Protein AF-A0A1W1WLR1-F1 (afdb_monomer)

Solvent-accessible surface area (backbone atoms only — not comparable to full-atom values): 12427 Å² total; per-residue (Å²): 116,68,74,61,55,71,64,35,69,70,52,43,52,52,50,51,55,38,50,76,70,66,27,55,71,34,81,72,51,73,53,73,62,100,61,36,42,35,41,33,34,23,36,51,60,87,87,56,89,43,71,42,45,28,44,36,37,40,38,38,92,91,46,40,36,48,25,46,34,39,48,42,34,21,25,69,75,44,54,85,69,77,51,60,73,91,48,47,29,92,62,68,44,57,70,52,62,70,62,67,32,73,65,52,59,51,47,42,55,56,58,33,62,82,44,81,33,37,38,38,42,38,42,28,64,56,80,47,90,87,60,38,102,90,75,51,89,67,58,52,73,46,44,27,37,50,45,100,86,70,42,32,37,62,71,58,91,80,91,75,41,87,86,82,45,85,74,63,68,64,49,53,72,67,58,51,52,54,52,50,66,68,41,90,57,40,47,40,32,28,38,38,46,32,41,30,31,46,57,90,58,67,39,74,70,45,50,46,55,63,42,57,77,54,47,76,82,35,102

Sequence (219 aa):
MMALVEAHPTVLLVNNLLERNQVSPVFIESLSDAHSMQWMFAPQPVKKCWRCIKVDILEQADTRSVRIRLDKGLGRQARSYNVPHSFIMYDVWPYMRVTGDSARLKDITHAAQKVPLHLWLQVTNGVVPGFNPLSSPFHHQFHWILNEQGQLTLADPVFDVSEVGELKQVTLIDDLVTRLQSLREWPWYWVSLSWGIVQDNITESNVFALLEPVMDLWQ

Secondary structure (DSSP, 8-state):
-HHHHTT-HHHHHHHHHHHHTT--EEEEEEEE-SSEEEEEEEE--SSS--TTEEEEEEEETTEEEEEEEEE--B-GGGGGGT--GGGB--SS-HHHHHH--HHHHHHHHHHGGGS--EEEEEEEETTSTT--TTT-S-EEEEEEEE-TTS-EEESS--S--TTT----SEE-HHHHHHHHHTSTTTTTEEEEEEEEEEGGG--HHHHHHHHHHHHGGG-

Radius of gyration: 16.87 Å; Cα contacts (8 Å, |Δi|>4): 370; chains: 1; bounding box: 40×40×45 Å

Structure (mmCIF, N/CA/C/O backbone):
data_AF-A0A1W1WLR1-F1
#
_entry.id   AF-A0A1W1WLR1-F1
#
loop_
_atom_site.group_PDB
_atom_site.id
_atom_site.type_symbol
_atom_site.label_atom_id
_atom_site.label_alt_id
_atom_site.label_comp_id
_atom_site.label_asym_id
_atom_site.label_entity_id
_atom_site.label_seq_id
_atom_site.pdbx_PDB_ins_code
_atom_site.Cartn_x
_atom_site.Cartn_y
_atom_site.Cartn_z
_atom_site.occupancy
_atom_site.B_iso_or_equiv
_atom_site.auth_seq_id
_atom_site.auth_comp_id
_atom_site.auth_asym_id
_atom_site.auth_atom_id
_atom_site.pdbx_PDB_model_num
ATOM 1 N N . MET A 1 1 ? 11.535 18.903 14.470 1.00 46.75 1 MET A N 1
ATOM 2 C CA . MET A 1 1 ? 10.584 18.105 13.666 1.00 46.75 1 MET A CA 1
ATOM 3 C C . MET A 1 1 ? 10.107 16.841 14.394 1.00 46.75 1 MET A C 1
ATOM 5 O O . MET A 1 1 ? 8.925 16.569 14.300 1.00 46.75 1 MET A O 1
ATOM 9 N N . MET A 1 2 ? 10.932 16.142 15.197 1.00 41.16 2 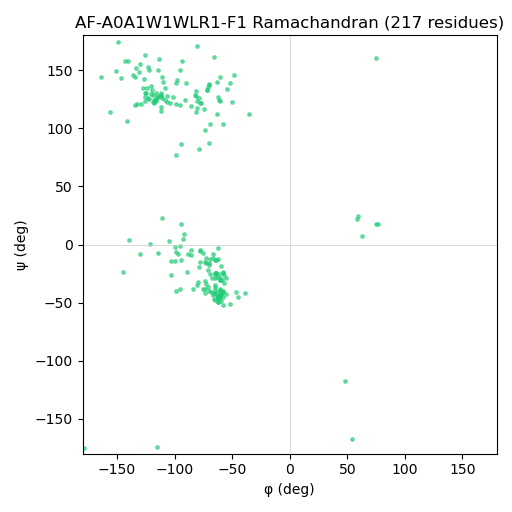MET A N 1
ATOM 10 C CA . MET A 1 2 ? 10.492 14.970 15.999 1.00 41.16 2 MET A CA 1
ATOM 11 C C . MET A 1 2 ? 9.346 15.245 16.995 1.00 41.16 2 MET A C 1
ATOM 13 O O . MET A 1 2 ? 8.409 14.463 17.058 1.00 41.16 2 MET A O 1
ATOM 17 N N . ALA A 1 3 ? 9.352 16.381 17.701 1.00 46.31 3 ALA A N 1
ATOM 18 C CA . ALA A 1 3 ? 8.328 16.680 18.716 1.00 46.31 3 ALA A CA 1
ATOM 19 C C . ALA A 1 3 ? 6.891 16.830 18.162 1.00 46.31 3 ALA A C 1
ATOM 21 O O . ALA A 1 3 ? 5.926 16.633 18.889 1.00 46.31 3 ALA A O 1
ATOM 22 N N . LEU A 1 4 ? 6.740 17.175 16.876 1.00 49.28 4 LEU A N 1
ATOM 23 C CA . LEU A 1 4 ? 5.433 17.252 16.204 1.00 49.28 4 LEU A CA 1
ATOM 24 C C . LEU A 1 4 ? 4.931 15.865 15.779 1.00 49.28 4 LEU A C 1
ATOM 26 O O . LEU A 1 4 ? 3.731 15.614 15.807 1.00 49.28 4 LEU A O 1
ATOM 30 N N . VAL A 1 5 ? 5.855 14.965 15.429 1.00 54.84 5 VAL A N 1
ATOM 31 C CA . VAL A 1 5 ? 5.559 13.572 15.064 1.00 54.84 5 VAL A CA 1
ATOM 32 C C . VAL A 1 5 ? 5.062 12.800 16.289 1.00 54.84 5 VAL A C 1
ATOM 34 O O . VAL A 1 5 ? 4.074 12.083 16.190 1.00 54.84 5 VAL A O 1
ATOM 37 N N . GLU A 1 6 ? 5.668 13.019 17.459 1.00 54.62 6 GLU A N 1
ATOM 38 C CA . GLU A 1 6 ? 5.243 12.414 18.733 1.00 54.62 6 GLU A CA 1
ATOM 39 C C . GLU A 1 6 ? 3.909 12.965 19.265 1.00 54.62 6 GLU A C 1
ATOM 41 O O . GLU A 1 6 ? 3.304 12.352 20.132 1.00 54.62 6 GLU A O 1
ATOM 46 N N . ALA A 1 7 ? 3.419 14.103 18.765 1.00 63.22 7 ALA A N 1
ATOM 47 C CA . ALA A 1 7 ? 2.176 14.709 19.248 1.00 63.22 7 ALA A CA 1
ATOM 48 C C . ALA A 1 7 ? 0.936 14.320 18.423 1.00 63.22 7 ALA A C 1
ATOM 50 O O . ALA A 1 7 ? -0.189 14.581 18.854 1.00 63.22 7 ALA A O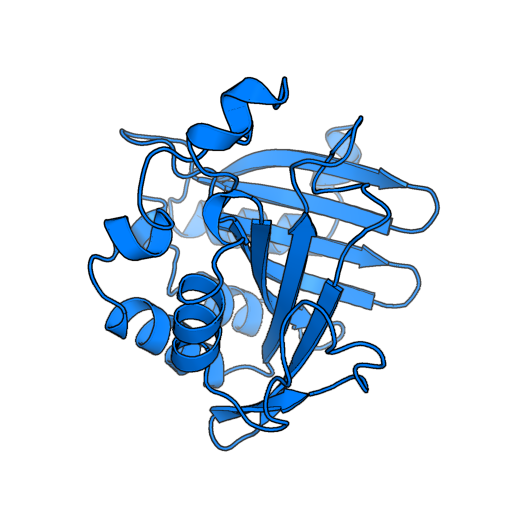 1
ATOM 51 N N . HIS A 1 8 ? 1.107 13.723 17.238 1.00 80.62 8 HIS A N 1
ATOM 52 C CA . HIS A 1 8 ? -0.017 13.460 16.345 1.00 80.62 8 HIS A CA 1
ATOM 53 C C . HIS A 1 8 ? -0.830 12.226 16.807 1.00 80.62 8 HIS A C 1
ATOM 55 O O . HIS A 1 8 ? -0.270 11.128 16.879 1.00 80.62 8 HIS A O 1
ATOM 61 N N . PRO A 1 9 ? -2.147 12.337 17.088 1.00 85.06 9 PRO A N 1
ATOM 62 C CA . PRO A 1 9 ? -2.914 11.262 17.731 1.00 85.06 9 PRO A CA 1
ATOM 63 C C . PRO A 1 9 ? -2.898 9.926 16.977 1.00 85.06 9 PRO A C 1
ATOM 65 O O . PRO A 1 9 ? -2.772 8.866 17.587 1.00 85.06 9 PRO A O 1
ATOM 68 N N . THR A 1 10 ? -2.990 9.957 15.644 1.00 87.31 10 THR A N 1
ATOM 69 C CA . THR A 1 10 ? -2.976 8.737 14.817 1.00 87.31 10 THR A CA 1
ATOM 70 C C . THR A 1 10 ? -1.587 8.106 14.750 1.00 87.31 10 THR A C 1
ATOM 72 O O . THR A 1 10 ? -1.472 6.882 14.741 1.00 87.31 10 THR A O 1
ATOM 75 N N . VAL A 1 11 ? -0.533 8.928 14.761 1.00 84.75 11 VAL A N 1
ATOM 76 C CA . VAL A 1 11 ? 0.856 8.453 14.828 1.00 84.75 11 VAL A CA 1
ATOM 77 C C . VAL A 1 11 ? 1.095 7.759 16.163 1.00 84.75 11 VAL A C 1
ATOM 79 O O . VAL A 1 11 ? 1.579 6.631 16.181 1.00 84.75 11 VAL A O 1
ATOM 82 N N . LEU A 1 12 ? 0.687 8.389 17.266 1.00 86.12 12 LEU A N 1
ATOM 83 C CA . LEU A 1 12 ? 0.779 7.814 18.606 1.00 86.12 12 LEU A CA 1
ATOM 84 C C . LEU A 1 12 ? 0.030 6.487 18.715 1.00 86.12 12 LEU A C 1
ATOM 86 O O . LEU A 1 12 ? 0.565 5.526 19.260 1.00 86.12 12 LEU A O 1
ATOM 90 N N . LEU A 1 13 ? -1.190 6.413 18.177 1.00 89.06 13 LEU A N 1
ATOM 91 C CA . LEU A 1 13 ? -1.975 5.182 18.161 1.00 89.06 13 LEU A CA 1
ATOM 92 C C . LEU A 1 13 ? -1.229 4.043 17.452 1.00 89.06 13 LEU A C 1
ATOM 94 O O . LEU A 1 13 ? -1.074 2.963 18.021 1.00 89.06 13 LEU A O 1
ATOM 98 N N . VAL A 1 14 ? -0.754 4.288 16.228 1.00 87.62 14 VAL A N 1
ATOM 99 C CA . VAL A 1 14 ? -0.022 3.287 15.439 1.00 87.62 14 VAL A CA 1
ATOM 100 C C . VAL A 1 14 ? 1.272 2.884 16.143 1.00 87.62 14 VAL A C 1
ATOM 102 O O . VAL A 1 14 ? 1.537 1.693 16.282 1.00 87.62 14 VAL A O 1
ATOM 105 N N . ASN A 1 15 ? 2.047 3.851 16.639 1.00 84.50 15 ASN A N 1
ATOM 106 C CA . ASN A 1 15 ? 3.305 3.580 17.326 1.00 84.50 15 ASN A CA 1
ATOM 107 C C . ASN A 1 15 ? 3.091 2.731 18.590 1.00 84.50 15 ASN A C 1
ATOM 109 O O . ASN A 1 15 ? 3.738 1.701 18.750 1.00 84.50 15 ASN A O 1
ATOM 113 N N . ASN A 1 16 ? 2.108 3.088 19.423 1.00 85.44 16 ASN A N 1
ATOM 114 C CA . ASN A 1 16 ? 1.754 2.323 20.621 1.00 85.44 16 ASN A CA 1
ATOM 115 C C . ASN A 1 16 ? 1.343 0.882 20.287 1.00 85.44 16 ASN A C 1
ATOM 117 O O . ASN A 1 16 ? 1.710 -0.046 21.005 1.00 85.44 16 ASN A O 1
ATOM 121 N N . LEU A 1 17 ? 0.570 0.675 19.215 1.00 87.31 17 LEU A N 1
ATOM 122 C CA . LEU A 1 17 ? 0.176 -0.668 18.785 1.00 87.31 17 LEU A CA 1
ATOM 123 C C . LEU A 1 17 ? 1.378 -1.486 18.305 1.00 87.31 17 LEU A C 1
ATOM 125 O O . LEU A 1 17 ? 1.476 -2.661 18.650 1.00 87.31 17 LEU A O 1
ATOM 129 N N . LEU A 1 18 ? 2.299 -0.886 17.552 1.00 83.62 18 LEU A N 1
ATOM 130 C CA . LEU A 1 18 ? 3.507 -1.571 17.088 1.00 83.62 18 LEU A CA 1
ATOM 131 C C . LEU A 1 18 ? 4.429 -1.938 18.265 1.00 83.62 18 LEU A C 1
ATOM 133 O O . LEU A 1 18 ? 4.823 -3.098 18.387 1.00 83.62 18 LEU A O 1
ATOM 137 N N . GLU A 1 19 ? 4.686 -1.002 19.182 1.00 82.06 19 GLU A N 1
ATOM 138 C CA . GLU A 1 19 ? 5.519 -1.227 20.372 1.00 82.06 19 GLU A CA 1
ATOM 139 C C . GLU A 1 19 ? 4.950 -2.318 21.291 1.00 82.06 19 GLU A C 1
ATOM 141 O O . GLU A 1 19 ? 5.675 -3.224 21.709 1.00 82.06 19 GLU A O 1
ATOM 146 N N . ARG A 1 20 ? 3.636 -2.291 21.570 1.00 83.31 20 ARG A N 1
ATOM 147 C CA . ARG A 1 20 ? 2.957 -3.318 22.388 1.00 83.31 20 ARG A CA 1
ATOM 148 C C . ARG A 1 20 ? 3.100 -4.725 21.805 1.00 83.31 20 ARG A C 1
ATOM 150 O O . ARG A 1 20 ? 3.125 -5.692 22.562 1.00 83.31 20 ARG A O 1
ATOM 157 N N . ASN A 1 21 ? 3.204 -4.835 20.483 1.00 80.19 21 ASN A N 1
ATOM 158 C CA . ASN A 1 21 ? 3.356 -6.105 19.772 1.00 80.19 21 ASN A CA 1
ATOM 159 C C . ASN A 1 21 ? 4.826 -6.465 19.488 1.00 80.19 21 ASN A C 1
ATOM 161 O O . ASN A 1 21 ? 5.103 -7.337 18.664 1.00 80.19 21 ASN A O 1
ATOM 165 N N . GLN A 1 22 ? 5.765 -5.824 20.199 1.00 74.81 22 GLN A N 1
ATOM 166 C CA . GLN A 1 22 ? 7.212 -6.075 20.128 1.00 74.81 22 GLN A CA 1
ATOM 167 C C . GLN A 1 22 ? 7.803 -5.885 18.729 1.00 74.81 22 GLN A C 1
ATOM 169 O O . GLN A 1 22 ? 8.877 -6.394 18.412 1.00 74.81 22 GLN A O 1
ATOM 174 N N . VAL A 1 23 ? 7.114 -5.122 17.891 1.00 72.88 23 VAL A N 1
ATOM 175 C CA . VAL A 1 23 ? 7.643 -4.685 16.615 1.00 72.88 23 VAL A CA 1
ATOM 176 C C . VAL A 1 23 ? 8.531 -3.474 16.893 1.00 72.88 23 VAL A C 1
ATOM 178 O O . VAL A 1 23 ? 8.125 -2.582 17.629 1.00 72.88 23 VAL A O 1
ATOM 181 N N . SER A 1 24 ? 9.750 -3.435 16.345 1.00 60.22 24 SER A N 1
ATOM 182 C CA . SER A 1 24 ? 10.628 -2.253 16.428 1.00 60.22 24 SER A CA 1
ATOM 183 C C . SER A 1 24 ? 10.437 -1.392 15.173 1.00 60.22 24 SER A C 1
ATOM 185 O O . SER A 1 24 ? 11.141 -1.608 14.177 1.00 60.22 24 SER A O 1
ATOM 187 N N . PRO A 1 25 ? 9.459 -0.463 15.141 1.00 61.44 25 PRO A N 1
ATOM 188 C CA . PRO A 1 25 ? 9.275 0.396 13.988 1.00 61.44 25 PRO A CA 1
ATOM 189 C C . PRO A 1 25 ? 10.427 1.395 13.889 1.00 61.44 25 PRO A C 1
ATOM 191 O O . PRO A 1 25 ? 10.832 2.020 14.866 1.00 61.44 25 PRO A O 1
ATOM 194 N N . VAL A 1 26 ? 10.926 1.595 12.674 1.00 59.41 26 VAL A N 1
ATOM 195 C CA . VAL A 1 26 ? 11.730 2.770 12.352 1.00 59.41 26 VAL A CA 1
ATOM 196 C C . VAL A 1 26 ? 10.793 3.760 11.684 1.00 59.41 26 VAL A C 1
ATOM 198 O O . VAL A 1 26 ? 10.195 3.455 10.651 1.00 59.41 26 VAL A O 1
ATOM 201 N N . PHE A 1 27 ? 10.664 4.951 12.263 1.00 60.03 27 PHE A N 1
ATOM 202 C CA . PHE A 1 27 ? 10.131 6.092 11.530 1.00 60.03 27 PHE A CA 1
ATOM 203 C C . PHE A 1 27 ? 11.092 6.395 10.378 1.00 60.03 27 PHE A C 1
ATOM 205 O O . PHE A 1 27 ? 12.252 6.740 10.615 1.00 60.03 27 PHE A O 1
ATOM 212 N N . ILE A 1 28 ? 10.653 6.182 9.139 1.00 56.91 28 ILE A N 1
ATOM 213 C CA . ILE A 1 28 ? 11.559 6.235 7.985 1.00 56.91 28 ILE A CA 1
ATOM 214 C C . ILE A 1 28 ? 11.530 7.609 7.326 1.00 56.91 28 ILE A C 1
ATOM 216 O O . ILE A 1 28 ? 12.581 8.088 6.903 1.00 56.91 28 ILE A O 1
ATOM 220 N N . GLU A 1 29 ? 10.362 8.245 7.232 1.00 60.09 29 GLU A N 1
ATOM 221 C CA . GLU A 1 29 ? 10.220 9.482 6.466 1.00 60.09 29 GLU A CA 1
ATOM 222 C C . GLU A 1 29 ? 8.921 10.224 6.813 1.00 60.09 29 GLU A C 1
ATOM 224 O O . GLU A 1 29 ? 7.881 9.597 7.040 1.00 60.09 29 GLU A O 1
ATOM 229 N N . SER A 1 30 ? 8.984 11.559 6.807 1.00 56.94 30 SER A N 1
ATOM 230 C CA . SER A 1 30 ? 7.814 12.428 6.651 1.00 56.94 30 SER A CA 1
ATOM 231 C C . SER A 1 30 ? 7.915 13.176 5.331 1.00 56.94 30 SER A C 1
ATOM 233 O O . SER A 1 30 ? 8.919 13.856 5.105 1.00 56.94 30 SER A O 1
ATOM 235 N N . LEU A 1 31 ? 6.872 13.120 4.510 1.00 58.00 31 LEU A N 1
ATOM 236 C CA . LEU A 1 31 ? 6.691 14.065 3.413 1.00 58.00 31 LEU A CA 1
ATOM 237 C C . LEU A 1 31 ? 5.661 15.090 3.853 1.00 58.00 31 LEU A C 1
ATOM 239 O O . LEU A 1 31 ? 4.578 14.728 4.307 1.00 58.00 31 LEU A O 1
ATOM 243 N N . SER A 1 32 ? 6.013 16.361 3.741 1.00 50.75 32 SER A N 1
ATOM 244 C CA . SER A 1 32 ? 5.081 17.454 3.974 1.00 50.75 32 SER A CA 1
ATOM 245 C C . SER A 1 32 ? 5.146 18.401 2.789 1.00 50.75 32 SER A C 1
ATOM 247 O O . SER A 1 32 ? 6.213 18.957 2.511 1.00 50.75 32 SER A O 1
ATOM 249 N N . ASP A 1 33 ? 4.020 18.602 2.122 1.00 58.28 33 ASP A N 1
ATOM 250 C CA . ASP A 1 33 ? 3.811 19.743 1.235 1.00 58.28 33 ASP A CA 1
ATOM 251 C C . ASP A 1 33 ? 2.694 20.642 1.791 1.00 58.28 33 ASP A C 1
ATOM 253 O O . ASP A 1 33 ? 2.223 20.454 2.913 1.00 58.28 33 ASP A O 1
ATOM 257 N N . ALA A 1 34 ? 2.299 21.675 1.043 1.00 57.16 34 ALA A N 1
ATOM 258 C CA . ALA A 1 34 ? 1.297 22.639 1.500 1.00 57.16 34 ALA A CA 1
ATOM 259 C C . ALA A 1 34 ? -0.102 22.028 1.728 1.00 57.16 34 ALA A C 1
ATOM 261 O O . ALA A 1 34 ? -0.958 22.685 2.321 1.00 57.16 34 ALA A O 1
ATOM 262 N N . HIS A 1 35 ? -0.351 20.804 1.252 1.00 60.69 35 HIS A N 1
ATOM 263 C CA . HIS A 1 35 ? -1.682 20.198 1.192 1.00 60.69 35 HIS A CA 1
ATOM 264 C C . HIS A 1 35 ? -1.746 18.789 1.789 1.00 60.69 35 HIS A C 1
ATOM 266 O O . HIS A 1 35 ? -2.844 18.247 1.941 1.00 60.69 35 HIS A O 1
ATOM 272 N N . SER A 1 36 ? -0.600 18.200 2.135 1.00 71.94 36 SER A N 1
ATOM 273 C CA . SER A 1 36 ? -0.506 16.846 2.657 1.00 71.94 36 SER A CA 1
ATOM 274 C C . SER A 1 36 ? 0.617 16.673 3.679 1.00 71.94 36 SER A C 1
ATOM 276 O O . SER A 1 36 ? 1.711 17.229 3.554 1.00 71.94 36 SER A O 1
ATOM 278 N N . MET A 1 37 ? 0.338 15.858 4.691 1.00 79.88 37 MET A N 1
ATOM 279 C CA . MET A 1 37 ? 1.323 15.292 5.600 1.00 79.88 37 MET A CA 1
ATOM 280 C C . MET A 1 37 ? 1.262 13.773 5.519 1.00 79.88 37 MET A C 1
ATOM 282 O O . MET A 1 37 ? 0.197 13.171 5.640 1.00 79.88 37 MET A O 1
ATOM 286 N N . GLN A 1 38 ? 2.416 13.149 5.324 1.00 82.31 38 GLN A N 1
ATOM 287 C CA . GLN A 1 38 ? 2.552 11.703 5.262 1.00 82.31 38 GLN A CA 1
ATOM 288 C C . GLN A 1 38 ? 3.608 11.243 6.261 1.00 82.31 38 GLN A C 1
ATOM 290 O O . GLN A 1 38 ? 4.719 11.771 6.259 1.00 82.31 38 GLN A O 1
ATOM 295 N N . TRP A 1 39 ? 3.289 10.240 7.077 1.00 85.12 39 TRP A N 1
ATOM 296 C CA . TRP A 1 39 ? 4.214 9.586 8.004 1.00 85.12 39 TRP A CA 1
ATOM 297 C C . TRP A 1 39 ? 4.342 8.108 7.649 1.00 85.12 39 TRP A C 1
ATOM 299 O O . TRP A 1 39 ? 3.338 7.407 7.553 1.00 85.12 39 TRP A O 1
ATOM 309 N N . MET A 1 40 ? 5.574 7.616 7.499 1.00 82.62 40 MET A N 1
ATOM 310 C CA . MET A 1 40 ? 5.830 6.211 7.175 1.00 82.62 40 MET A CA 1
ATOM 311 C C . MET A 1 40 ? 6.637 5.507 8.270 1.00 82.62 40 MET A C 1
ATOM 313 O O . MET A 1 40 ? 7.775 5.876 8.571 1.00 82.62 40 MET A O 1
ATOM 317 N N . PHE A 1 41 ? 6.069 4.427 8.801 1.00 80.88 41 PHE A N 1
ATOM 318 C CA . PHE A 1 41 ? 6.752 3.447 9.640 1.00 80.88 41 PHE A CA 1
ATOM 319 C C . PHE A 1 41 ? 7.145 2.261 8.779 1.00 80.88 41 PHE A C 1
ATOM 321 O O . PHE A 1 41 ? 6.355 1.798 7.958 1.00 80.88 41 PHE A O 1
ATOM 328 N N . ALA A 1 42 ? 8.340 1.726 8.981 1.00 75.19 42 ALA A N 1
ATOM 329 C CA . ALA A 1 42 ? 8.699 0.442 8.403 1.00 75.19 42 ALA A CA 1
ATOM 330 C C . ALA A 1 42 ? 9.515 -0.385 9.402 1.00 75.19 42 ALA A C 1
ATOM 332 O O . ALA A 1 42 ? 10.121 0.175 10.320 1.00 75.19 42 ALA A O 1
ATOM 333 N N . PRO A 1 43 ? 9.545 -1.712 9.232 1.00 67.81 43 PRO A N 1
ATOM 334 C CA . PRO A 1 43 ? 10.250 -2.595 10.146 1.00 67.81 43 PRO A CA 1
ATOM 335 C C . PRO A 1 43 ? 11.749 -2.307 10.144 1.00 67.81 43 PRO A C 1
ATOM 337 O O . PRO A 1 43 ? 12.362 -2.101 9.085 1.00 67.81 43 PRO A O 1
ATOM 340 N N . GLN A 1 44 ? 12.362 -2.349 11.328 1.00 61.41 44 GLN A N 1
ATOM 341 C CA . GLN A 1 44 ? 13.813 -2.366 11.429 1.00 61.41 44 GLN A CA 1
ATOM 342 C C . GLN A 1 44 ? 14.343 -3.639 10.745 1.00 61.41 44 GLN A C 1
ATOM 344 O O . GLN A 1 44 ? 13.894 -4.745 11.043 1.00 61.41 44 GLN A O 1
ATOM 349 N N . PRO A 1 45 ? 15.289 -3.535 9.799 1.00 55.06 45 PRO A N 1
ATOM 350 C CA . PRO A 1 45 ? 15.815 -4.718 9.138 1.00 55.06 45 PRO A CA 1
ATOM 351 C C . PRO A 1 45 ? 16.659 -5.538 10.125 1.00 55.06 45 PRO A C 1
ATOM 353 O O . PRO A 1 45 ? 17.799 -5.178 10.402 1.00 55.06 45 PRO A O 1
ATOM 356 N N . VAL A 1 46 ? 16.122 -6.653 10.633 1.00 51.78 46 VAL A N 1
ATOM 357 C CA . VAL A 1 46 ? 16.865 -7.566 11.527 1.00 51.78 46 VAL A CA 1
ATOM 358 C C . VAL A 1 46 ? 17.873 -8.414 10.735 1.00 51.78 46 VAL A C 1
ATOM 360 O O . VAL A 1 46 ? 18.987 -8.653 11.195 1.00 51.78 46 VAL A O 1
ATOM 363 N N . LYS A 1 47 ? 17.511 -8.861 9.517 1.00 49.47 47 LYS A N 1
ATOM 364 C CA . LYS A 1 47 ? 18.378 -9.685 8.632 1.00 49.47 47 LYS A CA 1
ATOM 365 C C . LYS A 1 47 ? 18.231 -9.417 7.123 1.00 49.47 47 LYS A C 1
ATOM 367 O O . LYS A 1 47 ? 19.152 -9.709 6.364 1.00 49.47 47 LYS A O 1
ATOM 372 N N . LYS A 1 48 ? 17.093 -8.880 6.664 1.00 54.81 48 LYS A N 1
ATOM 373 C CA . LYS A 1 48 ? 16.810 -8.504 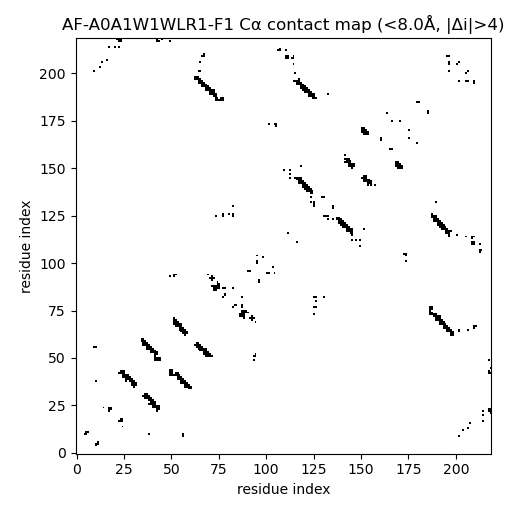5.262 1.00 54.81 48 LYS A CA 1
ATOM 374 C C . LYS A 1 48 ? 16.178 -7.109 5.223 1.00 54.81 48 LYS A C 1
ATOM 376 O O . LYS A 1 48 ? 15.555 -6.687 6.191 1.00 54.81 48 LYS A O 1
ATOM 381 N N . CYS A 1 49 ? 16.365 -6.371 4.126 1.00 55.38 49 CYS A N 1
ATOM 382 C CA . CYS A 1 49 ? 15.793 -5.032 3.971 1.00 55.38 49 CYS A CA 1
ATOM 383 C C . CYS A 1 49 ? 14.280 -5.127 3.717 1.00 55.38 49 CYS A C 1
ATOM 385 O O . CYS A 1 49 ? 13.844 -5.375 2.596 1.00 55.38 49 CYS A O 1
ATOM 387 N N . TRP A 1 50 ? 13.495 -4.929 4.775 1.00 62.62 50 TRP A N 1
ATOM 388 C CA . TRP A 1 50 ? 12.033 -5.033 4.786 1.00 62.62 50 TRP A CA 1
ATOM 389 C C . TRP A 1 50 ? 11.303 -3.717 4.516 1.00 62.62 50 TRP A C 1
ATOM 391 O O . TRP A 1 50 ? 10.082 -3.654 4.592 1.00 62.62 50 TRP A O 1
ATOM 401 N N . ARG A 1 51 ? 12.037 -2.674 4.115 1.00 63.03 51 ARG A N 1
ATOM 402 C CA . ARG A 1 51 ? 11.518 -1.315 3.875 1.00 63.03 51 ARG A CA 1
ATOM 403 C C . ARG A 1 51 ? 10.464 -1.211 2.761 1.00 63.03 51 ARG A C 1
ATOM 405 O O . ARG A 1 51 ? 9.973 -0.120 2.499 1.00 63.03 51 ARG A O 1
ATOM 412 N N . CYS A 1 52 ? 10.153 -2.315 2.086 1.00 69.56 52 CYS A N 1
ATOM 413 C CA . CYS A 1 52 ? 9.084 -2.412 1.095 1.00 69.56 52 CYS A CA 1
ATOM 414 C C . CYS A 1 52 ? 7.685 -2.551 1.710 1.00 69.56 52 CYS A C 1
ATOM 416 O O . CYS A 1 52 ? 6.724 -2.276 1.001 1.00 69.56 52 CYS A O 1
ATOM 418 N N . ILE A 1 53 ? 7.575 -2.968 2.981 1.00 78.00 53 ILE A N 1
ATOM 419 C CA . ILE A 1 53 ? 6.319 -3.005 3.738 1.00 78.00 53 ILE A CA 1
ATOM 420 C C . ILE A 1 53 ? 6.343 -1.826 4.694 1.00 78.00 53 ILE A C 1
ATOM 422 O O . ILE A 1 53 ? 7.260 -1.707 5.505 1.00 78.00 53 ILE A O 1
ATOM 426 N N . LYS A 1 54 ? 5.353 -0.951 4.586 1.00 83.31 54 LYS A N 1
ATOM 427 C CA . LYS A 1 54 ? 5.262 0.259 5.395 1.00 83.31 54 LYS A CA 1
ATOM 428 C C . LYS A 1 54 ? 3.871 0.374 5.989 1.00 83.31 54 LYS A C 1
ATOM 430 O O . LYS A 1 54 ? 2.898 -0.030 5.359 1.00 83.31 54 LYS A O 1
ATOM 435 N N . VAL A 1 55 ? 3.787 0.966 7.169 1.00 87.19 55 VAL A N 1
ATOM 436 C CA . VAL A 1 55 ? 2.548 1.570 7.650 1.00 87.19 55 VAL A CA 1
ATOM 437 C C . VAL A 1 55 ? 2.629 3.046 7.308 1.00 87.19 55 VAL A C 1
ATOM 439 O O . VAL A 1 55 ? 3.562 3.734 7.711 1.00 87.19 55 VAL A O 1
ATOM 442 N N . ASP A 1 56 ? 1.675 3.499 6.519 1.00 88.19 56 ASP A N 1
ATOM 443 C CA . ASP A 1 56 ? 1.566 4.846 5.994 1.00 88.19 56 ASP A CA 1
ATOM 444 C C . ASP A 1 56 ? 0.374 5.547 6.649 1.00 88.19 56 ASP A C 1
ATOM 446 O O . ASP A 1 56 ? -0.742 5.02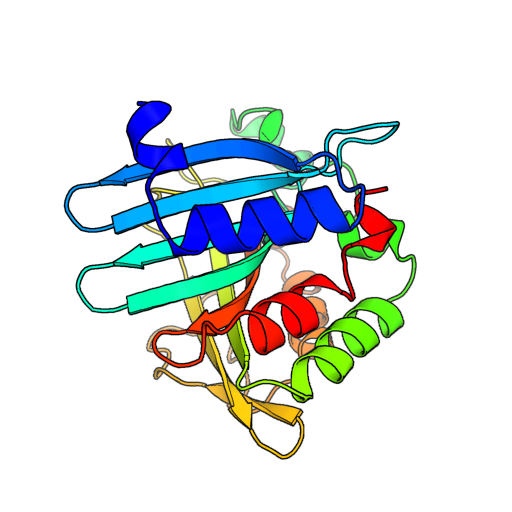5 6.651 1.00 88.19 56 ASP A O 1
ATOM 450 N N . ILE A 1 57 ? 0.616 6.718 7.224 1.00 88.31 57 ILE A N 1
ATOM 451 C CA . ILE A 1 57 ? -0.415 7.610 7.740 1.00 88.31 57 ILE A CA 1
ATOM 452 C C . ILE A 1 57 ? -0.417 8.829 6.836 1.00 88.31 57 ILE A C 1
ATOM 454 O O . ILE A 1 57 ? 0.559 9.573 6.810 1.00 88.31 57 ILE A O 1
ATOM 458 N N . LEU A 1 58 ? -1.513 9.035 6.114 1.00 87.00 58 LEU A N 1
ATOM 459 C CA . LEU A 1 58 ? -1.671 10.164 5.205 1.00 87.00 58 LEU A CA 1
ATOM 460 C C . LEU A 1 58 ? -2.788 11.073 5.703 1.00 87.00 58 LEU A C 1
ATOM 462 O O . LEU A 1 58 ? -3.916 10.612 5.893 1.00 87.00 58 LEU A O 1
ATOM 466 N N . GLU A 1 59 ? -2.471 12.352 5.844 1.00 82.94 59 GLU A N 1
ATOM 467 C CA . GLU A 1 59 ? -3.400 13.446 6.088 1.00 82.94 59 GLU A CA 1
ATOM 468 C C . GLU A 1 59 ? -3.354 14.444 4.940 1.00 82.94 59 GLU A C 1
ATOM 470 O O . GLU A 1 59 ? -2.309 14.973 4.583 1.00 82.94 59 GLU A O 1
ATOM 475 N N . GLN A 1 60 ? -4.514 14.694 4.357 1.00 79.31 60 GLN A N 1
ATOM 476 C CA . GLN A 1 60 ? -4.790 15.713 3.355 1.00 79.31 60 GLN A CA 1
ATOM 477 C C . GLN A 1 60 ? -5.952 16.563 3.867 1.00 79.31 60 GLN A C 1
ATOM 479 O O . GLN A 1 60 ? -6.669 16.115 4.763 1.00 79.31 60 GLN A O 1
ATOM 484 N N . ALA A 1 61 ? -6.155 17.750 3.284 1.00 72.44 61 ALA A N 1
ATOM 485 C CA . ALA A 1 61 ? -7.140 18.746 3.733 1.00 72.44 61 ALA A CA 1
ATOM 486 C C . ALA A 1 61 ? -8.485 18.155 4.218 1.00 72.44 61 ALA A C 1
ATOM 488 O O . ALA A 1 61 ? -8.964 18.561 5.272 1.00 72.44 61 ALA A O 1
ATOM 489 N N . ASP A 1 62 ? -9.017 17.143 3.518 1.00 73.81 62 ASP A N 1
ATOM 490 C CA . ASP A 1 62 ? -10.293 16.492 3.858 1.00 73.81 62 ASP A CA 1
ATOM 491 C C . ASP A 1 62 ? -10.186 14.975 4.117 1.00 73.81 62 ASP A C 1
ATOM 493 O O . ASP A 1 62 ? -11.186 14.298 4.364 1.00 73.81 62 ASP A O 1
ATOM 497 N N . THR A 1 63 ? -8.989 14.386 4.032 1.00 79.56 63 THR A N 1
ATOM 498 C CA . THR A 1 63 ? -8.818 12.924 4.090 1.00 79.56 63 THR A CA 1
ATOM 499 C C . THR A 1 63 ? -7.687 12.527 5.022 1.00 79.56 63 THR A C 1
ATOM 501 O O . THR A 1 63 ? -6.527 12.829 4.770 1.00 79.56 63 THR A O 1
ATOM 504 N N . ARG A 1 64 ? -8.016 11.751 6.058 1.00 89.12 64 ARG A N 1
ATOM 505 C CA . ARG A 1 64 ? -7.045 11.057 6.914 1.00 89.12 64 ARG A CA 1
ATOM 506 C C . ARG A 1 64 ? -7.113 9.561 6.657 1.00 89.12 64 ARG A C 1
ATOM 508 O O . ARG A 1 64 ? -8.206 9.021 6.517 1.00 89.12 64 ARG A O 1
ATOM 515 N N . SER A 1 65 ? -5.980 8.871 6.627 1.00 90.75 65 SER A N 1
ATOM 516 C CA . SER A 1 65 ? -5.951 7.421 6.424 1.00 90.75 65 SER A CA 1
ATOM 517 C C . SER A 1 65 ? -4.761 6.745 7.091 1.00 90.75 65 SER A C 1
ATOM 519 O O . SER A 1 65 ? -3.693 7.339 7.193 1.00 90.75 65 SER A O 1
ATOM 521 N N . VAL A 1 66 ? -4.959 5.494 7.509 1.00 91.19 66 VAL A N 1
ATOM 522 C CA . VAL A 1 66 ? -3.902 4.577 7.958 1.00 91.19 66 VAL A CA 1
ATOM 523 C C . VAL A 1 66 ? -3.888 3.399 7.000 1.00 91.19 66 VAL A C 1
ATOM 525 O O . VAL A 1 66 ? -4.926 2.772 6.783 1.00 91.19 66 VAL A O 1
ATOM 528 N N . ARG A 1 67 ? -2.735 3.117 6.396 1.00 90.19 67 ARG A N 1
ATOM 529 C CA . ARG A 1 67 ? -2.591 2.164 5.294 1.00 90.19 67 ARG A CA 1
ATOM 530 C C . ARG A 1 67 ? -1.400 1.249 5.528 1.00 90.19 67 ARG A C 1
ATOM 532 O O . ARG A 1 67 ? -0.358 1.696 5.990 1.00 90.19 67 ARG A O 1
ATOM 539 N N . ILE A 1 68 ? -1.517 -0.010 5.135 1.00 86.25 68 ILE A N 1
ATOM 540 C CA . ILE A 1 68 ? -0.348 -0.810 4.780 1.00 86.25 68 ILE A CA 1
ATOM 541 C C . ILE A 1 68 ? 0.009 -0.459 3.343 1.00 86.25 68 ILE A C 1
ATOM 543 O O . ILE A 1 68 ? -0.858 -0.501 2.476 1.00 86.25 68 ILE A O 1
ATOM 547 N N . ARG A 1 69 ? 1.270 -0.117 3.091 1.00 85.62 69 ARG A N 1
ATOM 548 C CA . ARG A 1 69 ? 1.818 0.176 1.767 1.00 85.62 69 ARG A CA 1
ATOM 549 C C . ARG A 1 69 ? 2.883 -0.848 1.408 1.00 85.62 69 ARG A C 1
ATOM 551 O O . ARG A 1 69 ? 3.816 -1.090 2.175 1.00 85.62 69 ARG A O 1
ATOM 558 N N . LEU A 1 70 ? 2.753 -1.402 0.213 1.00 81.00 70 LEU A N 1
ATOM 559 C CA . LEU A 1 70 ? 3.723 -2.265 -0.433 1.00 81.00 70 LEU A CA 1
ATOM 560 C C . LEU A 1 70 ? 4.311 -1.548 -1.644 1.00 81.00 70 LEU A C 1
ATOM 562 O O . LEU A 1 70 ? 3.570 -1.131 -2.528 1.00 81.00 70 LEU A O 1
ATOM 566 N N . ASP A 1 71 ? 5.637 -1.475 -1.726 1.00 80.62 71 ASP A N 1
ATOM 567 C CA . ASP A 1 71 ? 6.336 -0.912 -2.887 1.00 80.62 71 ASP A CA 1
ATOM 568 C C . ASP A 1 71 ? 7.103 -2.008 -3.642 1.00 80.62 71 ASP A C 1
ATOM 570 O O . ASP A 1 71 ? 7.866 -2.774 -3.045 1.00 80.62 71 ASP A O 1
ATOM 574 N N . LYS A 1 72 ? 6.897 -2.098 -4.962 1.00 81.50 72 LYS A N 1
ATOM 575 C CA . LYS A 1 72 ? 7.573 -3.061 -5.858 1.00 81.50 72 LYS A CA 1
ATOM 576 C C . LYS A 1 72 ? 8.893 -2.537 -6.431 1.00 81.50 72 LYS A C 1
ATOM 578 O O . LYS A 1 72 ? 9.741 -3.328 -6.839 1.00 81.50 72 LYS A O 1
ATOM 583 N N . GLY A 1 73 ? 9.048 -1.217 -6.486 1.00 78.00 73 GLY A N 1
ATOM 584 C CA . GLY A 1 73 ? 10.194 -0.518 -7.068 1.00 78.00 73 GLY A CA 1
ATOM 585 C C . GLY A 1 73 ? 10.553 -0.892 -8.513 1.00 78.00 73 GLY A C 1
ATOM 586 O O . GLY A 1 73 ? 9.762 -1.495 -9.234 1.00 78.00 73 GLY A O 1
ATOM 587 N N . LEU A 1 74 ? 11.728 -0.480 -8.989 1.00 79.31 74 LEU A N 1
ATOM 588 C CA . LEU A 1 74 ? 12.131 -0.654 -10.391 1.00 79.31 74 LEU A CA 1
ATOM 589 C C . LEU A 1 74 ? 12.969 -1.911 -10.611 1.00 79.31 74 LEU A C 1
ATOM 591 O O . LEU A 1 74 ? 13.731 -2.322 -9.748 1.00 79.31 74 LEU A O 1
ATOM 595 N N . GLY A 1 75 ? 12.888 -2.503 -11.798 1.00 78.69 75 GLY A N 1
ATOM 596 C CA . GLY A 1 75 ? 13.753 -3.610 -12.194 1.00 78.69 75 GLY A CA 1
ATOM 597 C C . GLY A 1 75 ? 15.220 -3.188 -12.317 1.00 78.69 75 GLY A C 1
ATOM 598 O O . GLY A 1 75 ? 15.551 -2.012 -12.478 1.00 78.69 75 GLY A O 1
ATOM 599 N N . ARG A 1 76 ? 16.132 -4.169 -12.300 1.00 78.31 76 ARG A N 1
ATOM 600 C CA . ARG A 1 76 ? 17.586 -3.935 -12.443 1.00 78.31 76 ARG A CA 1
ATOM 601 C C . ARG A 1 76 ? 17.943 -3.155 -13.707 1.00 78.31 76 ARG A C 1
ATOM 603 O O . ARG A 1 76 ? 18.948 -2.449 -13.720 1.00 78.31 76 ARG A O 1
ATOM 610 N N . GLN A 1 77 ? 17.135 -3.291 -14.752 1.00 77.06 77 GLN A N 1
ATOM 611 C CA . GLN A 1 77 ? 17.325 -2.629 -16.033 1.00 77.06 77 GLN A CA 1
ATOM 612 C C . GLN A 1 77 ? 17.197 -1.099 -15.915 1.00 77.06 77 GLN A C 1
ATOM 614 O O . GLN A 1 77 ? 17.844 -0.390 -16.673 1.00 77.06 77 GLN A O 1
ATOM 619 N N . ALA A 1 78 ? 16.467 -0.569 -14.922 1.00 74.00 78 ALA A N 1
ATOM 620 C CA . A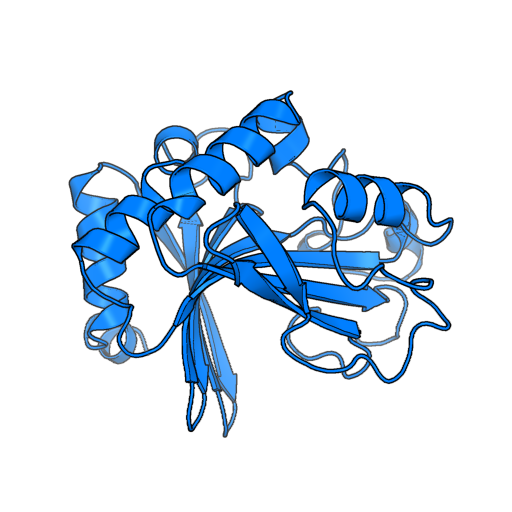LA A 1 78 ? 16.327 0.876 -14.690 1.00 74.00 78 ALA A CA 1
ATOM 621 C C . ALA A 1 78 ? 17.639 1.578 -14.291 1.00 74.00 78 ALA A C 1
ATOM 623 O O . ALA A 1 78 ? 17.742 2.799 -14.375 1.00 74.00 78 ALA A O 1
ATOM 624 N N . ARG A 1 79 ? 18.682 0.817 -13.924 1.00 69.38 79 ARG A N 1
ATOM 625 C CA . ARG A 1 79 ? 20.026 1.347 -13.633 1.00 69.38 79 ARG A CA 1
ATOM 626 C C . ARG A 1 79 ? 20.630 2.138 -14.787 1.00 69.38 79 ARG A C 1
ATOM 628 O O . ARG A 1 79 ? 21.356 3.093 -14.536 1.00 69.38 79 ARG A O 1
ATOM 635 N N . SER A 1 80 ? 20.336 1.763 -16.033 1.00 71.50 80 SER A N 1
ATOM 636 C CA . SER A 1 80 ? 20.854 2.478 -17.206 1.00 71.50 80 SER A CA 1
ATOM 637 C C . SER A 1 80 ? 20.293 3.897 -17.349 1.00 71.50 80 SER A C 1
ATOM 639 O O . SER A 1 80 ? 20.772 4.646 -18.191 1.00 71.50 80 SER A O 1
ATOM 641 N N . TYR A 1 81 ? 19.304 4.271 -16.530 1.00 69.19 81 TYR A N 1
ATOM 642 C CA . TYR A 1 81 ? 18.612 5.559 -16.567 1.00 69.19 81 TYR A CA 1
ATOM 643 C C . TYR A 1 81 ? 18.919 6.445 -15.345 1.00 69.19 81 TYR A C 1
ATOM 645 O O . TYR A 1 81 ? 18.134 7.324 -15.010 1.00 69.19 81 TYR A O 1
ATOM 653 N N . ASN A 1 82 ? 20.055 6.228 -14.664 1.00 67.12 82 ASN A N 1
ATOM 654 C CA . ASN A 1 82 ? 20.501 7.001 -13.489 1.00 67.12 82 ASN A CA 1
ATOM 655 C C . ASN A 1 82 ? 19.530 6.991 -12.292 1.00 67.12 82 ASN A C 1
ATOM 657 O O . ASN A 1 82 ? 19.564 7.891 -11.451 1.00 67.12 82 ASN A O 1
ATOM 661 N N . VAL A 1 83 ? 18.684 5.966 -12.177 1.00 69.31 83 VAL A N 1
ATOM 662 C CA . VAL A 1 83 ? 17.798 5.829 -11.018 1.00 69.31 83 VAL A CA 1
ATOM 663 C C . VAL A 1 83 ? 18.609 5.444 -9.768 1.00 69.31 83 VAL A C 1
ATOM 665 O O . VAL A 1 83 ? 19.413 4.507 -9.837 1.00 69.31 83 VAL A O 1
ATOM 668 N N . PRO A 1 84 ? 18.393 6.101 -8.608 1.00 71.19 84 PRO A N 1
ATOM 669 C CA . PRO A 1 84 ? 19.031 5.728 -7.350 1.00 71.19 84 PRO A CA 1
ATOM 670 C C . PRO A 1 84 ? 18.872 4.245 -6.997 1.00 71.19 84 PRO A C 1
ATOM 672 O O . PRO A 1 84 ? 17.790 3.665 -7.101 1.00 71.19 84 PRO A O 1
ATOM 675 N N . HIS A 1 85 ? 19.947 3.635 -6.488 1.00 71.12 85 HIS A N 1
ATOM 676 C CA . HIS A 1 85 ? 19.963 2.222 -6.086 1.00 71.12 85 HIS A CA 1
ATOM 677 C C . HIS A 1 85 ? 18.900 1.857 -5.041 1.00 71.12 85 HIS A C 1
ATOM 679 O O . HIS A 1 85 ? 18.486 0.700 -5.001 1.00 71.12 85 HIS A O 1
ATOM 685 N N . SER A 1 86 ? 18.453 2.819 -4.229 1.00 68.44 86 SER A N 1
ATOM 686 C CA . SER A 1 86 ? 17.378 2.655 -3.244 1.00 68.44 86 SER A CA 1
ATOM 687 C C . SER A 1 86 ? 16.020 2.339 -3.870 1.00 68.44 86 SER A C 1
ATOM 689 O O . SER A 1 86 ? 15.182 1.739 -3.203 1.00 68.44 86 SER A O 1
ATOM 691 N N . PHE A 1 87 ? 15.803 2.713 -5.134 1.00 72.31 87 PHE A N 1
ATOM 692 C CA . PHE A 1 87 ? 14.551 2.471 -5.849 1.00 72.31 87 PHE A CA 1
ATOM 693 C C . PHE A 1 87 ? 14.588 1.226 -6.737 1.00 72.31 87 PHE A C 1
ATOM 695 O O . PHE A 1 87 ? 13.559 0.818 -7.271 1.00 72.31 87 PHE A O 1
ATOM 702 N N . ILE A 1 88 ? 15.761 0.612 -6.895 1.00 71.12 88 ILE A N 1
ATOM 703 C CA . ILE A 1 88 ? 15.943 -0.579 -7.718 1.00 71.12 88 ILE A CA 1
ATOM 704 C C . ILE A 1 88 ? 15.746 -1.823 -6.859 1.00 71.12 88 ILE A C 1
ATOM 706 O O . ILE A 1 88 ? 16.436 -2.047 -5.865 1.00 71.12 88 ILE A O 1
ATOM 710 N N . MET A 1 89 ? 14.830 -2.668 -7.300 1.00 71.25 89 MET A N 1
ATOM 711 C CA . MET A 1 89 ? 14.443 -3.914 -6.676 1.00 71.25 89 MET A CA 1
ATOM 712 C C . MET A 1 89 ? 14.953 -5.093 -7.495 1.00 71.25 89 MET A C 1
ATOM 714 O O . MET A 1 89 ? 14.763 -5.210 -8.705 1.00 71.25 89 MET A O 1
ATOM 718 N N . TYR A 1 90 ? 15.704 -5.949 -6.809 1.00 58.16 90 TYR A N 1
ATOM 719 C CA . TYR A 1 90 ? 16.552 -6.963 -7.429 1.00 58.16 90 TYR A CA 1
ATOM 720 C C . TYR A 1 90 ? 15.846 -8.287 -7.701 1.00 58.16 90 TYR A C 1
ATOM 722 O O . TYR A 1 90 ? 16.452 -9.138 -8.357 1.00 58.16 90 TYR A O 1
ATOM 730 N N . ASP A 1 91 ? 14.617 -8.441 -7.209 1.00 57.75 91 ASP A N 1
ATOM 731 C CA . ASP A 1 91 ? 13.852 -9.682 -7.142 1.00 57.75 91 ASP A CA 1
ATOM 732 C C . ASP A 1 91 ? 12.339 -9.399 -7.264 1.00 57.75 91 ASP A C 1
ATOM 734 O O . ASP A 1 91 ? 11.927 -8.238 -7.280 1.00 57.75 91 ASP A O 1
ATOM 738 N N . VAL A 1 92 ? 11.517 -10.458 -7.334 1.00 62.09 92 VAL A N 1
ATOM 739 C CA . VAL A 1 92 ? 10.040 -10.379 -7.251 1.00 62.09 92 VAL A CA 1
ATOM 740 C C . VAL A 1 92 ? 9.635 -9.523 -6.047 1.00 62.09 92 VAL A C 1
ATOM 742 O O . VAL A 1 92 ? 10.333 -9.566 -5.029 1.00 62.09 92 VAL A O 1
ATOM 745 N N . TRP A 1 93 ? 8.530 -8.768 -6.173 1.00 67.62 93 TRP A N 1
ATOM 746 C CA . TRP A 1 93 ? 7.981 -7.877 -5.139 1.00 67.62 93 TRP A CA 1
ATOM 747 C C . TRP A 1 93 ? 8.204 -8.494 -3.753 1.00 67.62 93 TRP A C 1
ATOM 749 O O . TRP A 1 93 ? 7.666 -9.574 -3.503 1.00 67.62 93 TRP A O 1
ATOM 759 N N . PRO A 1 94 ? 9.059 -7.917 -2.885 1.00 59.50 94 PRO A N 1
ATOM 760 C CA . PRO A 1 94 ? 9.626 -8.691 -1.788 1.00 59.50 94 PRO A CA 1
ATOM 761 C C . PRO A 1 94 ? 8.587 -9.249 -0.842 1.00 59.50 94 PRO A C 1
ATOM 763 O O . PRO A 1 94 ? 8.808 -10.328 -0.318 1.00 59.50 94 PRO A O 1
ATOM 766 N N . TYR A 1 95 ? 7.441 -8.587 -0.698 1.00 60.69 95 TYR A N 1
ATOM 767 C CA . TYR A 1 95 ? 6.294 -9.155 -0.009 1.00 60.69 95 TYR A CA 1
ATOM 768 C C . TYR A 1 95 ? 5.913 -10.552 -0.550 1.00 60.69 95 TYR A C 1
ATOM 770 O O . TYR A 1 95 ? 5.869 -11.510 0.219 1.00 60.69 95 TYR A O 1
ATOM 778 N N . MET A 1 96 ? 5.754 -10.715 -1.869 1.00 61.19 96 MET A N 1
ATOM 779 C CA . MET A 1 96 ? 5.474 -12.012 -2.510 1.00 61.19 96 MET A CA 1
ATOM 780 C C . MET A 1 96 ? 6.631 -13.006 -2.358 1.00 61.19 96 MET A C 1
ATOM 782 O O . MET A 1 96 ? 6.416 -14.202 -2.205 1.00 61.19 96 MET A O 1
ATOM 786 N N . ARG A 1 97 ? 7.882 -12.532 -2.380 1.00 57.28 97 ARG A N 1
ATOM 787 C CA . ARG A 1 97 ? 9.053 -13.407 -2.199 1.00 57.28 97 ARG A CA 1
ATOM 788 C C . ARG A 1 97 ? 9.163 -13.955 -0.775 1.00 57.28 97 ARG A C 1
ATOM 790 O O . ARG A 1 97 ? 9.814 -14.969 -0.549 1.00 57.28 97 ARG A O 1
ATOM 797 N N . VAL A 1 98 ? 8.601 -13.237 0.184 1.00 52.31 98 VAL A N 1
ATOM 798 C CA . VAL A 1 98 ? 8.851 -13.445 1.612 1.00 52.31 98 VAL A CA 1
ATOM 799 C C . VAL A 1 98 ? 7.750 -14.256 2.235 1.00 52.31 98 VAL A C 1
ATOM 801 O O . VAL A 1 98 ? 8.021 -15.153 3.023 1.00 52.31 98 VAL A O 1
ATOM 804 N N . THR A 1 99 ? 6.529 -13.967 1.818 1.00 50.03 99 THR A N 1
ATOM 805 C CA . THR A 1 99 ? 5.399 -14.844 2.065 1.00 50.03 99 THR A CA 1
ATOM 806 C C . THR A 1 99 ? 5.489 -16.111 1.217 1.00 50.03 99 THR A C 1
ATOM 808 O O . THR A 1 99 ? 4.907 -17.122 1.581 1.00 50.03 99 THR A O 1
ATOM 811 N N . GLY A 1 100 ? 6.248 -16.075 0.112 1.00 49.38 100 GLY A N 1
ATOM 812 C CA . GLY A 1 100 ? 6.409 -17.198 -0.812 1.00 49.38 100 GLY A CA 1
ATOM 813 C C . GLY A 1 100 ? 5.104 -17.613 -1.493 1.00 49.38 100 GLY A C 1
ATOM 814 O O . GLY A 1 100 ? 5.086 -18.640 -2.165 1.00 49.38 100 GLY A O 1
ATOM 815 N N . ASP A 1 101 ? 4.027 -16.847 -1.300 1.00 56.84 101 ASP A N 1
ATOM 816 C CA . ASP A 1 101 ? 2.672 -17.356 -1.430 1.00 56.84 101 ASP A CA 1
ATOM 817 C C . ASP A 1 101 ? 1.680 -16.228 -1.742 1.00 56.84 101 ASP A C 1
ATOM 819 O O . ASP A 1 101 ? 1.418 -15.350 -0.915 1.00 56.84 101 ASP A O 1
ATOM 823 N N . SER A 1 102 ? 1.083 -16.267 -2.936 1.00 62.00 102 SER A N 1
ATOM 824 C CA . SER A 1 102 ? -0.069 -15.420 -3.270 1.00 62.00 102 SER A CA 1
ATOM 825 C C . SER A 1 102 ? -1.242 -15.651 -2.306 1.00 62.00 102 SER A C 1
ATOM 827 O O . SER A 1 102 ? -2.029 -14.738 -2.072 1.00 62.00 102 SER A O 1
ATOM 829 N N . ALA A 1 103 ? -1.334 -16.826 -1.669 1.00 65.31 103 ALA A N 1
ATOM 830 C CA . ALA A 1 103 ? -2.340 -17.090 -0.649 1.00 65.31 103 ALA A CA 1
ATOM 831 C C . ALA A 1 103 ? -2.160 -16.213 0.594 1.00 65.31 103 ALA A C 1
ATOM 833 O O . ALA A 1 103 ? -3.157 -15.839 1.194 1.00 65.31 103 ALA A O 1
ATOM 834 N N . ARG A 1 104 ? -0.943 -15.772 0.944 1.00 67.62 104 ARG A N 1
ATOM 835 C CA . ARG A 1 104 ? -0.765 -14.848 2.075 1.00 67.62 104 ARG A CA 1
ATOM 836 C C . ARG A 1 104 ? -1.287 -13.451 1.749 1.00 67.62 104 ARG A C 1
ATOM 838 O O . ARG A 1 104 ? -1.885 -12.827 2.616 1.00 67.62 104 ARG A O 1
ATOM 845 N N . LEU A 1 105 ? -1.127 -12.972 0.510 1.00 68.06 105 LEU A N 1
ATOM 846 C CA . LEU A 1 105 ? -1.76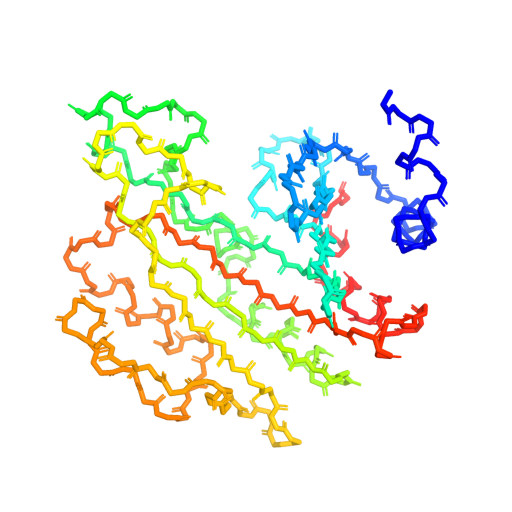0 -11.717 0.074 1.00 68.06 105 LEU A CA 1
ATOM 847 C C . LEU A 1 105 ? -3.284 -11.826 0.182 1.00 68.06 105 LEU A C 1
ATOM 849 O O . LEU A 1 105 ? -3.944 -10.935 0.720 1.00 68.06 105 LEU A O 1
ATOM 853 N N . LYS A 1 106 ? -3.836 -12.956 -0.265 1.00 70.19 106 LYS A N 1
ATOM 854 C CA . LYS A 1 106 ? -5.251 -13.288 -0.109 1.00 70.19 106 LYS A CA 1
ATOM 855 C C . LYS A 1 106 ? -5.676 -13.348 1.362 1.00 70.19 106 LYS A C 1
ATOM 857 O O . LYS A 1 106 ? -6.715 -12.799 1.698 1.00 70.19 106 LYS A O 1
ATOM 862 N N . ASP A 1 107 ? -4.877 -13.935 2.246 1.00 68.94 107 ASP A N 1
ATOM 863 C CA . ASP A 1 107 ? -5.179 -14.027 3.677 1.00 68.94 107 ASP A CA 1
ATOM 864 C C . ASP A 1 107 ? -5.173 -12.657 4.346 1.00 68.94 107 ASP A C 1
ATOM 866 O O . ASP A 1 107 ? -6.079 -12.354 5.114 1.00 68.94 107 ASP A O 1
ATOM 870 N N . ILE A 1 108 ? -4.192 -11.803 4.037 1.00 66.62 108 ILE A N 1
ATOM 871 C CA . ILE A 1 108 ? -4.137 -10.437 4.569 1.00 66.62 108 ILE A CA 1
ATOM 872 C C . ILE A 1 108 ? -5.351 -9.644 4.105 1.00 66.62 108 ILE A C 1
ATOM 874 O O . ILE A 1 108 ? -5.988 -8.950 4.892 1.00 66.62 108 ILE A O 1
ATOM 878 N N . THR A 1 109 ? -5.692 -9.767 2.830 1.00 66.12 109 THR A N 1
ATOM 879 C CA . THR A 1 109 ? -6.792 -9.006 2.239 1.00 66.12 109 THR A CA 1
ATOM 880 C C . THR A 1 109 ? -8.150 -9.543 2.688 1.00 66.12 109 THR A C 1
ATOM 882 O O . THR A 1 109 ? -9.064 -8.755 2.903 1.00 66.12 109 THR A O 1
ATOM 885 N N . HIS A 1 110 ? -8.265 -10.847 2.955 1.00 71.19 110 HIS A N 1
ATOM 886 C CA . HIS A 1 110 ? -9.439 -11.469 3.565 1.00 71.19 110 HIS A CA 1
ATOM 887 C C . HIS A 1 110 ? -9.565 -11.149 5.061 1.00 71.19 110 HIS A C 1
ATOM 889 O O . HIS A 1 110 ? -10.648 -10.817 5.531 1.00 71.19 110 HIS A O 1
ATOM 895 N N . ALA A 1 111 ? -8.473 -11.171 5.826 1.00 63.91 111 ALA A N 1
ATOM 896 C CA . ALA A 1 111 ? -8.471 -10.733 7.222 1.00 63.91 111 ALA A CA 1
ATOM 897 C C . ALA A 1 111 ? -8.882 -9.257 7.336 1.00 63.91 111 ALA A C 1
ATOM 899 O O . ALA A 1 111 ? -9.663 -8.896 8.218 1.00 63.91 111 ALA A O 1
ATOM 900 N N . ALA A 1 112 ? -8.438 -8.435 6.383 1.00 62.62 112 ALA A N 1
ATOM 901 C CA . ALA A 1 112 ? -8.793 -7.029 6.266 1.00 62.62 112 ALA A CA 1
ATOM 902 C C . ALA A 1 112 ? -10.241 -6.779 5.787 1.00 62.62 112 ALA A C 1
ATOM 904 O O . ALA A 1 112 ? -10.723 -5.661 5.934 1.00 62.62 112 ALA A O 1
ATOM 905 N N . GLN A 1 113 ? -10.980 -7.794 5.305 1.00 68.25 113 GLN A N 1
ATOM 906 C CA . GLN A 1 113 ? -12.423 -7.675 5.005 1.00 68.25 113 GLN A CA 1
ATOM 907 C C . GLN A 1 113 ? -13.284 -7.462 6.260 1.00 68.25 113 GLN A C 1
ATOM 909 O O . GLN A 1 113 ? -14.459 -7.125 6.152 1.00 68.25 113 GLN A O 1
ATOM 914 N N . LYS A 1 114 ? -12.715 -7.638 7.459 1.00 72.19 114 LYS A N 1
ATOM 915 C CA . LYS A 1 114 ? -13.396 -7.389 8.739 1.00 72.19 114 LYS A CA 1
ATOM 916 C C . LYS A 1 114 ? -13.527 -5.899 9.082 1.00 72.19 114 LYS A C 1
ATOM 918 O O . LYS A 1 114 ? -14.171 -5.568 10.074 1.00 72.19 114 LYS A O 1
ATOM 923 N N . VAL A 1 115 ? -12.904 -5.016 8.301 1.00 78.75 115 VAL A N 1
ATOM 924 C CA . VAL A 1 115 ? -12.924 -3.559 8.479 1.00 78.75 115 VAL A CA 1
ATOM 925 C C . VAL A 1 115 ? -13.290 -2.872 7.154 1.00 78.75 115 VAL A C 1
ATOM 927 O O . VAL A 1 115 ? -13.077 -3.458 6.092 1.00 78.75 115 VAL A O 1
ATOM 930 N N . PRO A 1 116 ? -13.837 -1.642 7.175 1.00 77.00 116 PRO A N 1
ATOM 931 C CA . PRO A 1 116 ? -14.175 -0.892 5.961 1.00 77.00 116 PRO A CA 1
ATOM 932 C C . PRO A 1 116 ? -12.900 -0.444 5.232 1.00 77.00 116 PRO A C 1
ATOM 934 O O . PRO A 1 116 ? -12.344 0.629 5.484 1.00 77.00 116 PRO A O 1
ATOM 937 N N . LEU A 1 117 ? -12.407 -1.325 4.364 1.00 80.56 117 LEU A N 1
ATOM 938 C CA . LEU A 1 117 ? -11.119 -1.199 3.705 1.00 80.56 117 LEU A CA 1
ATOM 939 C C . LEU A 1 117 ? -11.223 -0.453 2.375 1.00 80.56 117 LEU A C 1
ATOM 941 O O . LEU A 1 117 ? -12.082 -0.717 1.531 1.00 80.56 117 LEU A O 1
ATOM 945 N N . HIS A 1 118 ? -10.246 0.408 2.154 1.00 84.06 118 HIS A N 1
ATOM 946 C CA . HIS A 1 118 ? -9.968 1.065 0.893 1.00 84.06 118 HIS A CA 1
ATOM 947 C C . HIS A 1 118 ? -8.658 0.520 0.329 1.00 84.06 118 HIS A C 1
ATOM 949 O O . HIS A 1 118 ? -7.722 0.246 1.083 1.00 84.06 118 HIS A O 1
ATOM 955 N N . LEU A 1 119 ? -8.579 0.383 -0.992 1.00 80.81 119 LEU A N 1
ATOM 956 C CA . LEU A 1 119 ? -7.399 -0.092 -1.699 1.00 80.81 119 LEU A CA 1
ATOM 957 C C . LEU A 1 119 ? -6.970 0.912 -2.758 1.00 80.81 119 LEU A C 1
ATOM 959 O O . LEU A 1 119 ? -7.768 1.333 -3.589 1.00 80.81 119 LEU A O 1
ATOM 963 N N . TRP A 1 120 ? -5.693 1.260 -2.754 1.00 81.50 120 TRP A N 1
ATOM 964 C CA . TRP A 1 120 ? -5.083 2.183 -3.693 1.00 81.50 120 TRP A CA 1
ATOM 965 C C . TRP A 1 120 ? -3.976 1.482 -4.464 1.00 81.50 120 TRP A C 1
ATOM 967 O O . TRP A 1 120 ? -3.112 0.834 -3.874 1.00 81.50 120 TRP A O 1
ATOM 977 N N . LEU A 1 121 ? -3.969 1.660 -5.778 1.00 79.62 121 LEU A N 1
ATOM 978 C CA . LEU A 1 121 ? -2.840 1.313 -6.627 1.00 79.62 121 LEU A CA 1
ATOM 979 C C . LEU A 1 121 ? -2.298 2.595 -7.242 1.00 79.62 121 LEU A C 1
ATOM 981 O O . LEU A 1 121 ? -3.033 3.333 -7.891 1.00 79.62 121 LEU A O 1
ATOM 985 N N . GLN A 1 122 ? -1.006 2.829 -7.069 1.00 79.94 122 GLN A N 1
ATOM 986 C CA . GLN A 1 122 ? -0.282 3.904 -7.728 1.00 79.94 122 GLN A CA 1
ATOM 987 C C . GLN A 1 122 ? 0.773 3.295 -8.642 1.00 79.94 122 GLN A C 1
ATOM 989 O O . GLN A 1 122 ? 1.623 2.525 -8.189 1.00 79.94 122 GLN A O 1
ATOM 994 N N . VAL A 1 123 ? 0.715 3.639 -9.925 1.00 76.88 123 VAL A N 1
ATOM 995 C CA . VAL A 1 123 ? 1.673 3.214 -10.948 1.00 76.88 123 VAL A CA 1
ATOM 996 C C . VAL A 1 123 ? 2.357 4.453 -11.504 1.00 76.88 123 VAL A C 1
ATOM 998 O O . VAL A 1 123 ? 1.702 5.352 -12.026 1.00 76.88 123 VAL A O 1
ATOM 1001 N N . THR A 1 124 ? 3.680 4.501 -11.402 1.00 77.12 124 THR A N 1
ATOM 1002 C CA . THR A 1 124 ? 4.501 5.625 -11.864 1.00 77.12 124 THR A CA 1
ATOM 1003 C C . THR A 1 124 ? 5.590 5.094 -12.783 1.00 77.12 124 THR A C 1
ATOM 1005 O O . THR A 1 124 ? 6.258 4.105 -12.468 1.00 77.12 124 THR A O 1
ATOM 1008 N N . ASN A 1 125 ? 5.802 5.748 -13.924 1.00 76.56 125 ASN A N 1
ATOM 1009 C CA . ASN A 1 125 ? 6.898 5.387 -14.815 1.00 76.56 125 ASN A CA 1
ATOM 1010 C C . ASN A 1 125 ? 8.238 5.866 -14.228 1.00 76.56 125 ASN A C 1
ATOM 1012 O O . ASN A 1 125 ? 8.473 7.062 -14.064 1.00 76.56 125 ASN A O 1
ATOM 1016 N N . GLY A 1 126 ? 9.124 4.919 -13.917 1.00 71.88 126 GLY A N 1
ATOM 1017 C CA . GLY A 1 126 ? 10.425 5.172 -13.300 1.00 71.88 126 GLY A CA 1
ATOM 1018 C C . GLY A 1 126 ? 11.509 5.689 -14.244 1.00 71.88 126 GLY A C 1
ATOM 1019 O O . GLY A 1 126 ? 12.615 5.970 -13.792 1.00 71.88 126 GLY A O 1
ATOM 1020 N N . VAL A 1 127 ? 11.225 5.778 -15.546 1.00 72.69 127 VAL A N 1
ATOM 1021 C CA . VAL A 1 127 ? 12.198 6.162 -16.586 1.00 72.69 127 VAL A CA 1
ATOM 1022 C C . VAL A 1 127 ? 12.124 7.663 -16.913 1.00 72.69 127 VAL A C 1
ATOM 1024 O O . VAL A 1 127 ? 12.908 8.179 -17.708 1.00 72.69 127 VAL A O 1
ATOM 1027 N N . VAL A 1 128 ? 11.218 8.403 -16.268 1.00 67.19 128 VAL A N 1
ATOM 1028 C CA . VAL A 1 128 ? 11.093 9.855 -16.447 1.00 67.19 128 VAL A CA 1
ATOM 1029 C C . VAL A 1 128 ? 12.279 10.581 -15.781 1.00 67.19 128 VAL A C 1
ATOM 1031 O O . VAL A 1 128 ? 12.598 10.296 -14.623 1.00 67.19 128 VAL A O 1
ATOM 1034 N N . PRO A 1 129 ? 12.941 11.541 -16.457 1.00 61.75 129 PRO A N 1
ATOM 1035 C CA . PRO A 1 129 ? 13.985 12.358 -15.838 1.00 61.75 129 PRO A CA 1
ATOM 1036 C C . PRO A 1 129 ? 13.493 13.060 -14.565 1.00 61.75 129 PRO A C 1
ATOM 1038 O O . PRO A 1 129 ? 12.416 13.650 -14.553 1.00 61.75 129 PRO A O 1
ATOM 1041 N N . GLY A 1 130 ? 14.285 13.007 -13.489 1.00 63.19 130 GLY A N 1
ATOM 1042 C CA . GLY A 1 130 ? 13.895 13.576 -12.192 1.00 63.19 130 GLY A CA 1
ATOM 1043 C C . GLY A 1 130 ? 12.862 12.744 -11.421 1.00 63.19 130 GLY A C 1
ATOM 1044 O O . GLY A 1 130 ? 12.232 13.268 -10.506 1.00 63.19 130 GLY A O 1
ATOM 1045 N N . PHE A 1 131 ? 12.680 11.467 -11.779 1.00 68.25 131 PHE A N 1
ATOM 1046 C CA . PHE A 1 131 ? 11.766 10.553 -11.099 1.00 68.25 131 PHE A CA 1
ATOM 1047 C C . PHE A 1 131 ? 11.965 10.543 -9.575 1.00 68.25 131 PHE A C 1
ATOM 1049 O O . PHE A 1 131 ? 13.032 10.207 -9.057 1.00 68.25 131 PHE A O 1
ATOM 1056 N N . ASN A 1 132 ? 10.876 10.846 -8.872 1.00 68.12 132 ASN A N 1
ATOM 1057 C CA . ASN A 1 132 ? 10.688 10.582 -7.456 1.00 68.12 132 ASN A CA 1
ATOM 1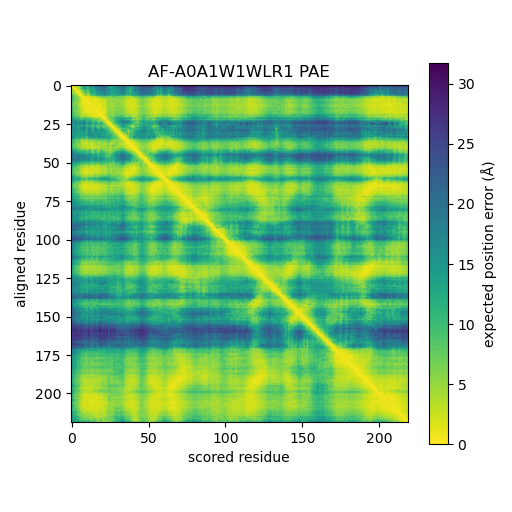058 C C . ASN A 1 132 ? 9.297 9.942 -7.297 1.00 68.12 132 ASN A C 1
ATOM 1060 O O . ASN A 1 132 ? 8.307 10.578 -7.665 1.00 68.12 132 ASN A O 1
ATOM 1064 N N . PRO A 1 133 ? 9.187 8.715 -6.758 1.00 62.94 133 PRO A N 1
ATOM 1065 C CA . PRO A 1 133 ? 7.902 8.020 -6.634 1.00 62.94 133 PRO A CA 1
ATOM 1066 C C . PRO A 1 133 ? 6.893 8.734 -5.727 1.00 62.94 133 PRO A C 1
ATOM 1068 O O . PRO A 1 133 ? 5.728 8.353 -5.693 1.00 62.94 133 PRO A O 1
ATOM 1071 N N . LEU A 1 134 ? 7.340 9.734 -4.971 1.00 62.88 134 LEU A N 1
ATOM 1072 C CA . LEU A 1 134 ? 6.542 10.460 -3.993 1.00 62.88 134 LEU A CA 1
ATOM 1073 C C . LEU A 1 134 ? 6.103 11.845 -4.491 1.00 62.88 134 LEU A C 1
ATOM 1075 O O . LEU A 1 134 ? 5.225 12.449 -3.890 1.00 62.88 134 LEU A O 1
ATOM 1079 N N . SER A 1 135 ? 6.695 12.350 -5.578 1.00 64.44 135 SER A N 1
ATOM 1080 C CA . SER A 1 135 ? 6.406 13.695 -6.099 1.00 64.44 135 SER A CA 1
ATOM 1081 C C . SER A 1 135 ? 6.325 13.790 -7.627 1.00 64.44 135 SER A C 1
ATOM 1083 O O . SER A 1 135 ? 6.175 14.885 -8.167 1.00 64.44 135 SER A O 1
ATOM 1085 N N . SER A 1 136 ? 6.435 12.671 -8.354 1.00 59.97 136 SER A N 1
ATOM 1086 C CA . SER A 1 136 ? 6.389 12.680 -9.820 1.00 59.97 136 SER A CA 1
ATOM 1087 C C . SER A 1 136 ? 4.974 12.981 -10.348 1.00 59.97 136 SER A C 1
ATOM 1089 O O . SER A 1 136 ? 4.000 12.380 -9.884 1.00 59.97 136 SER A O 1
ATOM 1091 N N . PRO A 1 137 ? 4.839 13.855 -11.365 1.00 50.84 137 PRO A N 1
ATOM 1092 C CA . PRO A 1 137 ? 3.538 14.238 -11.914 1.00 50.84 137 PRO A CA 1
ATOM 1093 C C . PRO A 1 137 ? 2.871 13.136 -12.755 1.00 50.84 137 PRO A C 1
ATOM 1095 O O . PRO A 1 137 ? 1.674 13.214 -13.000 1.00 50.84 137 PRO A O 1
ATOM 1098 N N . PHE A 1 138 ? 3.611 12.106 -13.184 1.00 55.38 138 PHE A N 1
ATOM 1099 C CA . PHE A 1 138 ? 3.094 11.023 -14.033 1.00 55.38 138 PHE A CA 1
ATOM 1100 C C . PHE A 1 138 ? 2.742 9.787 -13.203 1.00 55.38 138 PHE A C 1
ATOM 1102 O O . PHE A 1 138 ? 3.494 8.810 -13.169 1.00 55.38 138 PHE A O 1
ATOM 1109 N N . HIS A 1 139 ? 1.606 9.839 -12.509 1.00 66.69 139 HIS A N 1
ATOM 1110 C CA . HIS A 1 139 ? 1.088 8.726 -11.721 1.00 66.69 139 HIS A CA 1
ATOM 1111 C C . HIS A 1 139 ? -0.325 8.354 -12.177 1.00 66.69 139 HIS A C 1
ATOM 1113 O O . HIS A 1 139 ? -1.225 9.187 -12.201 1.00 66.69 139 HIS A O 1
ATOM 1119 N N . HIS A 1 140 ? -0.534 7.080 -12.501 1.00 70.06 140 HIS A N 1
ATOM 1120 C CA . HIS A 1 140 ? -1.879 6.523 -12.568 1.00 70.06 140 HIS A CA 1
ATOM 1121 C C . HIS A 1 140 ? -2.263 6.074 -11.165 1.00 70.06 140 HIS A C 1
ATOM 1123 O O . HIS A 1 140 ? -1.590 5.221 -10.579 1.00 70.06 140 HIS A O 1
ATOM 1129 N N . GLN A 1 141 ? -3.327 6.660 -10.626 1.00 72.12 141 GLN A N 1
ATOM 1130 C CA . GLN A 1 141 ? -3.885 6.277 -9.340 1.00 72.12 141 GLN A CA 1
ATOM 1131 C C . GLN A 1 141 ? -5.249 5.636 -9.546 1.00 72.12 141 GLN A C 1
ATOM 1133 O O . GLN A 1 141 ? -6.122 6.181 -10.213 1.00 72.12 141 GLN A O 1
ATOM 1138 N N . PHE A 1 142 ? -5.418 4.483 -8.924 1.00 73.75 142 PHE A N 1
ATOM 1139 C CA . PHE A 1 142 ? -6.671 3.763 -8.877 1.00 73.75 142 PHE A CA 1
ATOM 1140 C C . PHE A 1 142 ? -7.070 3.606 -7.417 1.00 73.75 142 PHE A C 1
ATOM 1142 O O . PHE A 1 142 ? -6.231 3.278 -6.573 1.00 73.75 142 PHE A O 1
ATOM 1149 N N . HIS A 1 143 ? -8.343 3.838 -7.122 1.00 75.38 143 HIS A N 1
ATOM 1150 C CA . HIS A 1 143 ? -8.911 3.678 -5.791 1.00 75.38 143 HIS A CA 1
ATOM 1151 C C . HIS A 1 143 ? -10.111 2.749 -5.887 1.00 75.38 143 HIS A C 1
ATOM 1153 O O . HIS A 1 143 ? -11.005 2.967 -6.700 1.00 75.38 143 HIS A O 1
ATOM 1159 N N . TRP A 1 144 ? -10.121 1.706 -5.068 1.00 76.56 144 TRP A N 1
ATOM 1160 C CA . TRP A 1 144 ? -11.249 0.806 -4.905 1.00 76.56 144 TRP A CA 1
ATOM 1161 C C . TRP A 1 144 ? -11.700 0.774 -3.448 1.00 76.56 144 TRP A C 1
ATOM 1163 O O . TRP A 1 144 ? -10.897 0.916 -2.522 1.00 76.56 144 TRP A O 1
ATOM 1173 N N . ILE A 1 145 ? -12.990 0.536 -3.255 1.00 73.62 145 ILE A N 1
ATOM 1174 C CA . ILE A 1 145 ? -13.601 0.244 -1.963 1.00 73.62 145 ILE A CA 1
ATOM 1175 C C . ILE A 1 145 ? -13.978 -1.230 -1.959 1.00 73.62 145 ILE A C 1
ATOM 1177 O O . ILE A 1 145 ? -14.522 -1.755 -2.936 1.00 73.62 145 ILE A O 1
ATOM 1181 N N . LEU A 1 146 ? -13.655 -1.904 -0.864 1.00 67.62 146 LEU A N 1
ATOM 1182 C CA . LEU A 1 146 ? -14.049 -3.282 -0.655 1.00 67.62 146 LEU A CA 1
ATOM 1183 C C . LEU A 1 146 ? -15.527 -3.322 -0.251 1.00 67.62 146 LEU A C 1
ATOM 1185 O O . LEU A 1 146 ? -15.913 -2.704 0.740 1.00 67.62 146 LEU A O 1
ATOM 1189 N N . ASN A 1 147 ? -16.356 -4.025 -1.019 1.00 65.88 147 ASN A N 1
ATOM 1190 C CA . ASN A 1 147 ? -17.751 -4.236 -0.641 1.00 65.88 147 ASN A CA 1
ATOM 1191 C C . ASN A 1 147 ? -17.888 -5.368 0.392 1.00 65.88 147 ASN A C 1
ATOM 1193 O O . ASN A 1 147 ? -16.944 -6.111 0.669 1.00 65.88 147 ASN A O 1
ATOM 1197 N N . GLU A 1 148 ? -19.090 -5.526 0.943 1.00 59.66 148 GLU A N 1
ATOM 1198 C CA . GLU A 1 148 ? -19.417 -6.551 1.947 1.00 59.66 148 GLU A CA 1
ATOM 1199 C C . GLU A 1 148 ? -19.191 -7.991 1.446 1.00 59.66 148 GLU A C 1
ATOM 1201 O O . GLU A 1 148 ? -19.078 -8.923 2.238 1.00 59.66 148 GLU A O 1
ATOM 1206 N N . GLN A 1 149 ? -19.102 -8.185 0.128 1.00 61.38 149 GLN A N 1
ATOM 1207 C CA . GLN A 1 149 ? -18.834 -9.463 -0.532 1.00 61.38 149 GLN A CA 1
ATOM 1208 C C . GLN A 1 149 ? -17.335 -9.685 -0.808 1.00 61.38 149 GLN A C 1
ATOM 1210 O O . GLN A 1 149 ? -16.964 -10.673 -1.445 1.00 61.38 149 GLN A O 1
ATOM 1215 N N . GLY A 1 150 ? -16.465 -8.779 -0.350 1.00 57.81 150 GLY A N 1
ATOM 1216 C CA . GLY A 1 150 ? -15.017 -8.876 -0.516 1.00 57.81 150 GLY A CA 1
ATOM 1217 C C . GLY A 1 150 ? -14.514 -8.522 -1.918 1.00 57.81 150 GLY A C 1
ATOM 1218 O O . GLY A 1 150 ? -13.393 -8.885 -2.272 1.00 57.81 150 GLY A O 1
ATOM 1219 N N . GLN A 1 151 ? -15.324 -7.838 -2.726 1.00 63.91 151 GLN A N 1
ATOM 1220 C CA . GLN A 1 151 ? -14.974 -7.422 -4.082 1.00 63.91 151 GLN A CA 1
ATOM 1221 C C . GLN A 1 151 ? -14.507 -5.965 -4.098 1.00 63.91 151 GLN A C 1
ATOM 1223 O O . GLN A 1 151 ? -15.079 -5.110 -3.420 1.00 63.91 151 GLN A O 1
ATOM 1228 N N . LEU A 1 152 ? -13.492 -5.665 -4.912 1.00 63.56 152 LEU A N 1
ATOM 1229 C CA . LEU A 1 152 ? -13.032 -4.296 -5.129 1.00 63.56 152 LEU A CA 1
ATOM 1230 C C . LEU A 1 152 ? -13.939 -3.601 -6.143 1.00 63.56 152 LEU A C 1
ATOM 1232 O O . LEU A 1 152 ? -13.984 -4.001 -7.305 1.00 63.56 152 LEU A O 1
ATOM 1236 N N . THR A 1 153 ? -14.621 -2.544 -5.712 1.00 65.38 153 THR A N 1
ATOM 1237 C CA . THR A 1 153 ? -15.412 -1.669 -6.586 1.00 65.38 153 THR A CA 1
ATOM 1238 C C . THR A 1 153 ? -14.676 -0.349 -6.745 1.00 65.38 153 THR A C 1
ATOM 1240 O O . THR A 1 153 ? -14.269 0.247 -5.751 1.00 65.38 153 THR A O 1
ATOM 1243 N N . LEU A 1 154 ? -14.456 0.089 -7.984 1.00 66.31 154 LEU A N 1
ATOM 1244 C CA . LEU A 1 154 ? -13.728 1.324 -8.277 1.00 66.31 154 LEU A CA 1
ATOM 1245 C C . LEU A 1 154 ? -14.462 2.524 -7.647 1.00 66.31 154 LEU A C 1
ATOM 1247 O O . LEU A 1 154 ? -15.651 2.716 -7.899 1.00 66.31 154 LEU A O 1
ATOM 1251 N N . ALA A 1 155 ? -13.766 3.287 -6.807 1.00 59.69 155 ALA A N 1
ATOM 1252 C CA . ALA A 1 155 ? -14.310 4.421 -6.063 1.00 59.69 155 ALA A CA 1
ATOM 1253 C C . ALA A 1 155 ? -14.397 5.690 -6.926 1.00 59.69 155 ALA A C 1
ATOM 1255 O O . ALA A 1 155 ? -15.363 6.437 -6.809 1.00 59.69 155 ALA A O 1
ATOM 1256 N N . ASP A 1 156 ? -13.432 5.871 -7.835 1.00 57.72 156 ASP A N 1
ATOM 1257 C CA . ASP A 1 156 ? -13.341 7.018 -8.741 1.00 57.72 156 ASP A CA 1
ATOM 1258 C C . ASP A 1 156 ? -13.293 6.551 -10.204 1.00 57.72 156 ASP A C 1
ATOM 1260 O O . ASP A 1 156 ? -12.532 5.634 -10.516 1.00 57.72 156 ASP A O 1
ATOM 1264 N N . PRO A 1 157 ? -14.049 7.158 -11.136 1.00 46.94 157 PRO A N 1
ATOM 1265 C CA . PRO A 1 157 ? -13.955 6.820 -12.553 1.00 46.94 157 PRO A CA 1
ATOM 1266 C C . PRO A 1 157 ? -12.544 7.096 -13.098 1.00 46.94 157 PRO A C 1
ATOM 1268 O O . PRO A 1 157 ? -12.028 8.209 -13.016 1.00 46.94 157 PRO A O 1
ATOM 1271 N N . VAL A 1 158 ? -11.922 6.071 -13.685 1.00 51.44 158 VAL A N 1
ATOM 1272 C CA . VAL A 1 158 ? -10.610 6.177 -14.336 1.00 51.44 158 VAL A CA 1
ATOM 1273 C C . VAL A 1 158 ? -10.814 6.751 -15.733 1.00 51.44 158 VAL A C 1
ATOM 1275 O O . VAL A 1 158 ? -11.420 6.108 -16.587 1.00 51.44 158 VAL A O 1
ATOM 1278 N N . PHE A 1 159 ? -10.296 7.954 -15.973 1.00 39.41 159 PHE A N 1
ATOM 1279 C CA . PHE A 1 159 ? -10.429 8.629 -17.267 1.00 39.41 159 PHE A CA 1
ATOM 1280 C C . PHE A 1 159 ? -9.357 8.233 -18.294 1.00 39.41 159 PHE A C 1
ATOM 1282 O O . PHE A 1 159 ? -9.505 8.573 -19.465 1.00 39.41 159 PHE A O 1
ATOM 1289 N N . ASP A 1 160 ? -8.316 7.488 -17.900 1.00 42.75 160 ASP A N 1
ATOM 1290 C CA . ASP A 1 160 ? -7.272 7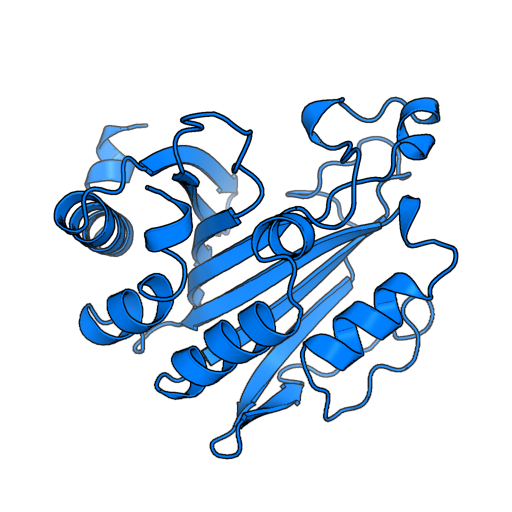.034 -18.824 1.00 42.75 160 ASP A CA 1
ATOM 1291 C C . ASP A 1 160 ? -6.798 5.602 -18.516 1.00 42.75 160 ASP A C 1
ATOM 1293 O O . ASP A 1 160 ? -6.106 5.336 -17.533 1.00 42.75 160 ASP A O 1
ATOM 1297 N N . VAL A 1 161 ? -7.214 4.670 -19.376 1.00 48.41 161 VAL A N 1
ATOM 1298 C CA . VAL A 1 161 ? -6.849 3.240 -19.382 1.00 48.41 161 VAL A CA 1
ATOM 1299 C C . VAL A 1 161 ? -5.843 2.911 -20.491 1.00 48.41 161 VAL A C 1
ATOM 1301 O O . VAL A 1 161 ? -5.487 1.745 -20.668 1.00 48.41 161 VAL A O 1
ATOM 1304 N N . SER A 1 162 ? -5.380 3.907 -21.256 1.00 44.59 162 SER A N 1
ATOM 1305 C CA . SER A 1 162 ? -4.641 3.663 -22.500 1.00 44.59 162 SER A CA 1
ATOM 1306 C C . SER A 1 162 ? -3.260 3.023 -22.291 1.00 44.59 162 SER A C 1
ATOM 1308 O O . SER A 1 162 ? -2.842 2.228 -23.131 1.00 44.59 162 SER A O 1
ATOM 1310 N N . GLU A 1 163 ? -2.596 3.267 -21.151 1.00 47.25 163 GLU A N 1
ATOM 1311 C CA . GLU A 1 163 ? -1.261 2.711 -20.853 1.00 47.25 163 GLU A CA 1
ATOM 1312 C C . GLU A 1 163 ? -1.259 1.531 -19.861 1.00 47.25 163 GLU A C 1
ATOM 1314 O O . GLU A 1 163 ? -0.386 0.668 -19.930 1.00 47.25 163 GLU A O 1
ATOM 1319 N N . VAL A 1 164 ? -2.250 1.434 -18.965 1.00 48.19 164 VAL A N 1
ATOM 1320 C CA . VAL A 1 164 ? -2.354 0.344 -17.962 1.00 48.19 164 VAL A CA 1
ATOM 1321 C C . VAL A 1 164 ? -3.331 -0.765 -18.414 1.00 48.19 164 VAL A C 1
ATOM 1323 O O . VAL A 1 164 ? -3.404 -1.844 -17.817 1.00 48.19 164 VAL A O 1
ATOM 1326 N N . GLY A 1 165 ? -4.023 -0.547 -19.539 1.00 48.62 165 GLY A N 1
ATOM 1327 C CA . GLY A 1 165 ? -5.094 -1.395 -20.056 1.00 48.62 165 GLY A CA 1
ATOM 1328 C C . GLY A 1 165 ? -6.399 -1.222 -19.274 1.00 48.62 165 GLY A C 1
ATOM 1329 O O . GLY A 1 165 ? -6.401 -0.761 -18.135 1.00 48.62 165 GLY A O 1
ATOM 1330 N N . GLU A 1 166 ? -7.525 -1.612 -19.876 1.00 52.62 166 GLU A N 1
ATOM 1331 C CA . GLU A 1 166 ? -8.832 -1.618 -19.205 1.00 52.62 166 GLU A CA 1
ATOM 1332 C C . GLU A 1 166 ? -8.789 -2.503 -17.946 1.00 52.62 166 GLU A C 1
ATOM 1334 O O . GLU A 1 166 ? -8.801 -3.736 -18.026 1.00 52.62 166 GLU A O 1
ATOM 1339 N N . LEU A 1 167 ? -8.718 -1.883 -16.766 1.00 56.00 167 LEU A N 1
ATOM 1340 C CA . LEU A 1 167 ? -8.945 -2.578 -15.503 1.00 56.00 167 LEU A CA 1
ATOM 1341 C C . LEU A 1 167 ? -10.452 -2.739 -15.313 1.00 56.00 167 LEU A C 1
ATOM 1343 O O . LEU A 1 167 ? -11.212 -1.774 -15.393 1.00 56.00 167 LEU A O 1
ATOM 1347 N N . LYS A 1 168 ? -10.894 -3.980 -15.087 1.00 56.44 168 LYS A N 1
ATOM 1348 C CA . LYS A 1 168 ? -12.313 -4.286 -14.884 1.00 56.44 168 LYS A CA 1
ATOM 1349 C C . LYS A 1 168 ? -12.848 -3.540 -13.658 1.00 56.44 168 LYS A C 1
ATOM 1351 O O . LYS A 1 168 ? -12.172 -3.438 -12.637 1.00 56.44 168 LYS A O 1
ATOM 1356 N N . GLN A 1 169 ? -14.102 -3.100 -13.750 1.00 52.81 169 GLN A N 1
ATOM 1357 C CA . GLN A 1 169 ? -14.841 -2.402 -12.688 1.00 52.81 169 GLN A CA 1
ATOM 1358 C C . GLN A 1 169 ? -14.943 -3.212 -11.378 1.00 52.81 169 GLN A C 1
ATOM 1360 O O . GLN A 1 169 ? -15.093 -2.628 -10.307 1.00 52.81 169 GLN A O 1
ATOM 1365 N N . VAL A 1 170 ? -14.818 -4.543 -11.477 1.00 54.19 170 VAL A N 1
ATOM 1366 C CA . VAL A 1 170 ? -14.672 -5.490 -10.367 1.00 54.19 170 VAL A CA 1
ATOM 1367 C C . VAL A 1 170 ? -13.421 -6.333 -10.615 1.00 54.19 170 VAL A C 1
ATOM 1369 O O . VAL A 1 170 ? -13.308 -6.971 -11.665 1.00 54.19 170 VAL A O 1
ATOM 1372 N N . THR A 1 171 ? -12.484 -6.342 -9.667 1.00 61.56 171 THR A N 1
ATOM 1373 C CA . THR A 1 171 ? -11.246 -7.138 -9.745 1.00 61.56 171 THR A CA 1
ATOM 1374 C C . THR A 1 171 ? -10.853 -7.680 -8.372 1.00 61.56 171 THR A C 1
ATOM 1376 O O . THR A 1 171 ? -11.254 -7.135 -7.344 1.00 61.56 171 THR A O 1
ATOM 1379 N N . LEU A 1 172 ? -10.059 -8.750 -8.338 1.00 65.00 172 LEU A N 1
ATOM 1380 C CA . LEU A 1 172 ? -9.320 -9.157 -7.143 1.00 65.00 172 LEU A CA 1
ATOM 1381 C C . LEU A 1 172 ? -7.912 -8.554 -7.176 1.00 65.00 172 LEU A C 1
ATOM 1383 O O . LEU A 1 172 ? -7.396 -8.202 -8.240 1.00 65.00 172 LEU A O 1
ATOM 1387 N N . ILE A 1 173 ? -7.281 -8.446 -6.007 1.00 67.19 173 ILE A N 1
ATOM 1388 C CA . ILE A 1 173 ? -5.910 -7.930 -5.873 1.00 67.19 173 ILE A CA 1
ATOM 1389 C C . ILE A 1 173 ? -4.930 -8.830 -6.633 1.00 67.19 173 ILE A C 1
ATOM 1391 O O . ILE A 1 173 ? -4.062 -8.329 -7.344 1.00 67.19 173 ILE A O 1
ATOM 1395 N N . ASP A 1 174 ? -5.116 -10.147 -6.561 1.00 67.44 174 ASP A N 1
ATOM 1396 C CA . ASP A 1 174 ? -4.266 -11.113 -7.263 1.00 67.44 174 ASP A CA 1
ATOM 1397 C C . ASP A 1 174 ? -4.379 -10.985 -8.789 1.00 67.44 174 ASP A C 1
ATOM 1399 O O . ASP A 1 174 ? -3.367 -11.040 -9.495 1.00 67.44 174 ASP A O 1
ATOM 1403 N N . ASP A 1 175 ? -5.587 -10.740 -9.302 1.00 70.50 175 ASP A N 1
ATOM 1404 C CA . ASP A 1 175 ? -5.831 -10.522 -10.733 1.00 70.50 175 ASP A CA 1
ATOM 1405 C C . ASP A 1 175 ? -5.159 -9.230 -11.213 1.00 70.50 175 ASP A C 1
ATOM 1407 O O . ASP A 1 175 ? -4.527 -9.203 -12.272 1.00 70.50 175 ASP A O 1
ATOM 1411 N N . LEU A 1 176 ? -5.239 -8.168 -10.403 1.00 72.31 176 LEU A N 1
ATOM 1412 C CA . LEU A 1 176 ? -4.599 -6.881 -10.663 1.00 72.31 176 LEU A CA 1
ATOM 1413 C C . LEU A 1 176 ? -3.071 -7.017 -10.718 1.00 72.31 176 LEU A C 1
ATOM 1415 O O . LEU A 1 176 ? -2.439 -6.566 -11.674 1.00 72.31 176 LEU A O 1
ATOM 1419 N N . VAL A 1 177 ? -2.470 -7.672 -9.721 1.00 70.50 177 VAL A N 1
ATOM 1420 C CA . VAL A 1 177 ? -1.018 -7.903 -9.667 1.00 70.50 177 VAL A CA 1
ATOM 1421 C C . VAL A 1 177 ? -0.563 -8.765 -10.845 1.00 70.50 177 VAL A C 1
ATOM 1423 O O . VAL A 1 177 ? 0.405 -8.411 -11.520 1.00 70.50 177 VAL A O 1
ATOM 1426 N N . THR A 1 178 ? -1.283 -9.849 -11.144 1.00 74.44 178 THR A N 1
ATOM 1427 C CA . THR A 1 178 ? -0.998 -10.725 -12.293 1.00 74.44 178 THR A CA 1
ATOM 1428 C C . THR A 1 178 ? -1.063 -9.952 -13.611 1.00 74.44 178 THR A C 1
ATOM 1430 O O . THR A 1 178 ? -0.186 -10.091 -14.468 1.00 74.44 178 THR A O 1
ATOM 1433 N N . ARG A 1 179 ? -2.064 -9.078 -13.770 1.00 74.88 179 ARG A N 1
ATOM 1434 C CA . ARG A 1 179 ? -2.201 -8.225 -14.952 1.00 74.88 179 ARG A CA 1
ATOM 1435 C C . ARG A 1 179 ? -1.023 -7.268 -15.102 1.00 74.88 179 ARG A C 1
ATOM 1437 O O . ARG A 1 179 ? -0.439 -7.225 -16.183 1.00 74.88 179 ARG A O 1
ATOM 1444 N N . LEU A 1 180 ? -0.644 -6.546 -14.050 1.00 74.19 180 LEU A N 1
ATOM 1445 C CA . LEU A 1 180 ? 0.487 -5.614 -14.096 1.00 74.19 180 LEU A CA 1
ATOM 1446 C C . LEU A 1 180 ? 1.803 -6.324 -14.435 1.00 74.19 180 LEU A C 1
ATOM 1448 O O . LEU A 1 180 ? 2.585 -5.814 -15.231 1.00 74.19 180 LEU A O 1
ATOM 1452 N N . GLN A 1 181 ? 2.024 -7.525 -13.893 1.00 76.31 181 GLN A N 1
ATOM 1453 C CA . GLN A 1 181 ? 3.206 -8.339 -14.197 1.00 76.31 181 GLN A CA 1
ATOM 1454 C C . GLN A 1 181 ? 3.270 -8.798 -15.661 1.00 76.31 181 GLN A C 1
ATOM 1456 O O . GLN A 1 181 ? 4.360 -9.068 -16.164 1.00 76.31 181 GLN A O 1
ATOM 1461 N N . SER A 1 182 ? 2.127 -8.876 -16.351 1.00 77.69 182 SER A N 1
ATOM 1462 C CA . SER A 1 182 ? 2.066 -9.227 -17.776 1.00 77.69 182 SER A CA 1
ATOM 1463 C C . SER A 1 182 ? 2.450 -8.077 -18.717 1.00 77.69 182 SER A C 1
ATOM 1465 O O . SER A 1 182 ? 2.701 -8.319 -19.900 1.00 77.69 182 SER A O 1
ATOM 1467 N N . LEU A 1 183 ? 2.498 -6.835 -18.218 1.00 76.69 183 LEU A N 1
ATOM 1468 C CA . LEU A 1 183 ? 2.868 -5.665 -19.016 1.00 76.69 183 LEU A CA 1
ATOM 1469 C C . LEU A 1 183 ? 4.360 -5.714 -19.360 1.00 76.69 183 LEU A C 1
ATOM 1471 O O . LEU A 1 183 ? 5.202 -6.017 -18.510 1.00 76.69 183 LEU A O 1
ATOM 1475 N N . ARG A 1 184 ? 4.711 -5.372 -20.604 1.00 79.50 184 ARG A N 1
ATOM 1476 C CA . ARG A 1 184 ? 6.118 -5.350 -21.053 1.00 79.50 184 ARG A CA 1
ATOM 1477 C C . ARG A 1 184 ? 6.931 -4.317 -20.281 1.00 79.50 184 ARG A C 1
ATOM 1479 O O . ARG A 1 184 ? 8.133 -4.476 -20.083 1.00 79.50 184 ARG A O 1
ATOM 1486 N N . GLU A 1 185 ? 6.252 -3.278 -19.826 1.00 78.88 185 GLU A N 1
ATOM 1487 C CA . GLU A 1 185 ? 6.778 -2.126 -19.127 1.00 78.88 185 GLU A CA 1
ATOM 1488 C C . GLU A 1 185 ? 6.902 -2.362 -17.615 1.00 78.88 185 GLU A C 1
ATOM 1490 O O . GLU A 1 185 ? 7.479 -1.536 -16.911 1.00 78.88 185 GLU A O 1
ATOM 1495 N N . TRP A 1 186 ? 6.449 -3.517 -17.105 1.00 79.62 186 TRP A N 1
ATOM 1496 C CA . TRP A 1 186 ? 6.544 -3.890 -15.691 1.00 79.62 186 TRP A CA 1
ATOM 1497 C C . TRP A 1 186 ? 7.925 -3.649 -15.054 1.00 79.62 186 TRP A C 1
ATOM 1499 O O . TRP A 1 186 ? 7.965 -3.158 -13.922 1.00 79.62 186 TRP A O 1
ATOM 1509 N N . PRO A 1 187 ? 9.073 -3.921 -15.715 1.00 80.38 187 PRO A N 1
ATOM 1510 C CA . PRO A 1 187 ? 10.389 -3.611 -15.151 1.00 80.38 187 PRO A CA 1
ATOM 1511 C C . PRO A 1 187 ? 10.615 -2.115 -14.884 1.00 80.38 187 PRO A C 1
ATOM 1513 O O . PRO A 1 187 ? 11.413 -1.772 -14.016 1.00 80.38 187 PRO A O 1
ATOM 1516 N N . TRP A 1 188 ? 9.916 -1.238 -15.596 1.00 80.12 188 TRP A N 1
ATOM 1517 C CA . TRP A 1 188 ? 10.075 0.218 -15.568 1.00 80.12 188 TRP A CA 1
ATOM 1518 C C . TRP A 1 188 ? 9.037 0.919 -14.694 1.00 80.12 188 TRP A C 1
ATOM 1520 O O . TRP A 1 188 ? 9.223 2.082 -14.343 1.00 80.12 188 TRP A O 1
ATOM 1530 N N . TYR A 1 189 ? 7.970 0.219 -14.309 1.00 80.50 189 TYR A N 1
ATOM 1531 C CA . TYR A 1 189 ? 6.973 0.758 -13.397 1.00 80.50 189 TYR A CA 1
ATOM 1532 C C . TYR A 1 189 ? 7.406 0.639 -11.940 1.00 80.50 189 TYR A C 1
ATOM 1534 O O . TYR A 1 189 ? 7.731 -0.447 -11.440 1.00 80.50 189 TYR A O 1
ATOM 1542 N N . TRP A 1 190 ? 7.348 1.776 -11.251 1.00 81.06 190 TRP A N 1
ATOM 1543 C CA . TRP A 1 190 ? 7.222 1.831 -9.808 1.00 81.06 190 TRP A CA 1
ATOM 1544 C C . TRP A 1 190 ? 5.756 1.611 -9.463 1.00 81.06 190 TRP A C 1
ATOM 1546 O O . TRP A 1 190 ? 4.889 2.346 -9.932 1.00 81.06 190 TRP A O 1
ATOM 1556 N N . VAL A 1 191 ? 5.481 0.602 -8.644 1.00 79.75 191 VAL A N 1
ATOM 1557 C CA . VAL A 1 191 ? 4.119 0.280 -8.220 1.00 79.75 191 VAL A CA 1
ATOM 1558 C C . VAL A 1 191 ? 4.050 0.324 -6.706 1.00 79.75 191 VAL A C 1
ATOM 1560 O O . VAL A 1 191 ? 4.834 -0.355 -6.038 1.00 79.75 191 VAL A O 1
ATOM 1563 N N . SER A 1 192 ? 3.112 1.121 -6.199 1.00 81.94 192 SER A N 1
ATOM 1564 C CA . SER A 1 192 ? 2.732 1.158 -4.790 1.00 81.94 192 SER A CA 1
ATOM 1565 C C . SER A 1 192 ? 1.313 0.607 -4.670 1.00 81.94 192 SER A C 1
ATOM 1567 O O . SER A 1 192 ? 0.385 1.160 -5.257 1.00 81.94 192 SER A O 1
ATOM 1569 N N . LEU A 1 193 ? 1.145 -0.489 -3.939 1.00 81.50 193 LEU A N 1
ATOM 1570 C CA . LEU A 1 193 ? -0.162 -1.024 -3.566 1.00 81.50 193 LEU A CA 1
ATOM 1571 C C . LEU A 1 193 ? -0.372 -0.737 -2.091 1.00 81.50 193 LEU A C 1
ATOM 1573 O O . LEU A 1 193 ? 0.425 -1.175 -1.265 1.00 81.50 193 LEU A O 1
ATOM 1577 N N . SER A 1 194 ? -1.448 -0.040 -1.766 1.00 84.31 194 SER A N 1
ATOM 1578 C CA . SER A 1 194 ? -1.783 0.291 -0.392 1.00 84.31 194 SER A CA 1
ATOM 1579 C C . SER A 1 194 ? -3.198 -0.148 -0.070 1.00 84.31 194 SER A C 1
ATOM 1581 O O . SER A 1 194 ? -4.091 0.003 -0.895 1.00 84.31 194 SER A O 1
ATOM 1583 N N . TRP A 1 195 ? -3.435 -0.635 1.139 1.00 85.44 195 TRP A N 1
ATOM 1584 C CA . TRP A 1 195 ? -4.786 -0.860 1.644 1.00 85.44 195 TRP A CA 1
ATOM 1585 C C . TRP A 1 195 ? -4.904 -0.365 3.072 1.00 85.44 195 TRP A C 1
ATOM 1587 O O . TRP A 1 195 ? -3.941 -0.406 3.834 1.00 85.44 195 TRP A O 1
ATOM 1597 N N . GLY A 1 196 ? -6.067 0.151 3.439 1.00 89.25 196 GLY A N 1
ATOM 1598 C CA . GLY A 1 196 ? -6.195 0.844 4.706 1.00 89.25 196 GLY A CA 1
ATOM 1599 C C . GLY A 1 196 ? -7.586 1.352 5.008 1.00 89.25 196 GLY A C 1
ATOM 1600 O O . GLY A 1 196 ? -8.537 1.121 4.270 1.00 89.25 196 GLY A O 1
ATOM 1601 N N . ILE A 1 197 ? -7.672 2.067 6.117 1.00 90.69 197 ILE A N 1
ATOM 1602 C CA . ILE A 1 197 ? -8.894 2.650 6.664 1.00 90.69 197 ILE A CA 1
ATOM 1603 C C . ILE A 1 197 ? -8.796 4.173 6.611 1.00 90.69 197 ILE A C 1
ATOM 1605 O O . ILE A 1 197 ? -7.701 4.741 6.684 1.00 90.69 197 ILE A O 1
ATOM 1609 N N . VAL A 1 198 ? -9.940 4.839 6.472 1.00 90.75 198 VAL A N 1
ATOM 1610 C CA . VAL A 1 198 ? -10.023 6.296 6.302 1.00 90.75 198 VAL A CA 1
ATOM 1611 C C . VAL A 1 198 ? -10.888 6.945 7.380 1.00 90.75 198 VAL A C 1
ATOM 1613 O O . VAL A 1 198 ? -11.805 6.319 7.906 1.00 90.75 198 VAL A O 1
ATOM 1616 N N . GLN A 1 199 ? -10.600 8.213 7.673 1.00 89.25 199 GLN A N 1
ATOM 1617 C CA . GLN A 1 199 ? -11.429 9.136 8.453 1.00 89.25 199 GLN A CA 1
ATOM 1618 C C . GLN A 1 199 ? -11.946 8.528 9.773 1.00 89.25 199 GLN A C 1
ATOM 1620 O O . GLN A 1 199 ? -11.139 8.190 10.647 1.00 89.25 199 GLN A O 1
ATOM 1625 N N . ASP A 1 200 ? -13.267 8.403 9.914 1.00 88.69 200 ASP A N 1
ATOM 1626 C CA . ASP A 1 200 ? -13.960 7.954 11.127 1.00 88.69 200 ASP A CA 1
ATOM 1627 C C . ASP A 1 200 ? -13.746 6.466 11.420 1.00 88.69 200 ASP A C 1
ATOM 1629 O O . ASP A 1 200 ? -13.910 6.016 12.553 1.00 88.69 200 ASP A O 1
ATOM 1633 N N . ASN A 1 201 ? -13.296 5.696 10.426 1.00 89.25 201 ASN A N 1
ATOM 1634 C CA . ASN A 1 201 ? -12.982 4.283 10.603 1.00 89.25 201 ASN A CA 1
ATOM 1635 C C . ASN A 1 201 ? -11.626 4.055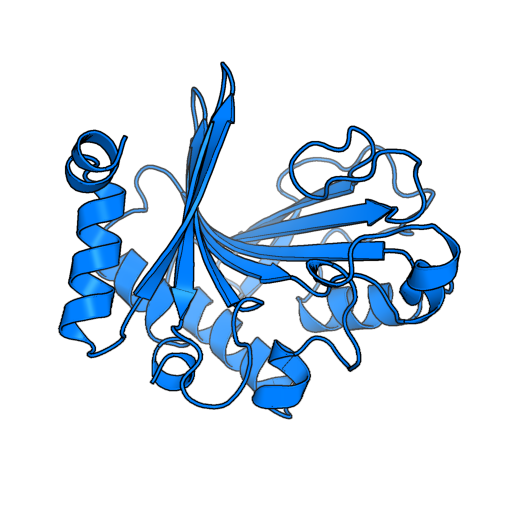 11.283 1.00 89.25 201 ASN A C 1
ATOM 1637 O O . ASN A 1 201 ? -11.294 2.909 11.588 1.00 89.25 201 ASN A O 1
ATOM 1641 N N . ILE A 1 202 ? -10.845 5.114 11.537 1.00 90.81 202 ILE A N 1
ATOM 1642 C CA . ILE A 1 202 ? -9.564 5.050 12.251 1.00 90.81 202 ILE A CA 1
ATOM 1643 C C . ILE A 1 202 ? -9.830 4.961 13.759 1.00 90.81 202 ILE A C 1
ATOM 1645 O O . ILE A 1 202 ? -9.777 5.949 14.490 1.00 90.81 202 ILE A O 1
ATOM 1649 N N . THR A 1 203 ? -10.104 3.744 14.217 1.00 91.38 203 THR A N 1
ATOM 1650 C CA . THR A 1 203 ? -10.232 3.374 15.632 1.00 91.38 203 THR A CA 1
ATOM 1651 C C . THR A 1 203 ? -9.103 2.424 16.029 1.00 91.38 203 THR A C 1
ATOM 1653 O O . THR A 1 203 ? -8.518 1.764 15.172 1.00 91.38 203 THR A O 1
ATOM 1656 N N . GLU A 1 204 ? -8.796 2.307 17.325 1.00 91.44 204 GLU A N 1
ATOM 1657 C CA . GLU A 1 204 ? -7.758 1.377 17.805 1.00 91.44 204 GLU A CA 1
ATOM 1658 C C . GLU A 1 204 ? -8.021 -0.067 17.354 1.00 91.44 204 GLU A C 1
ATOM 1660 O O . GLU A 1 204 ? -7.108 -0.727 16.860 1.00 91.44 204 GLU A O 1
ATOM 1665 N N . SER A 1 205 ? -9.275 -0.531 17.427 1.00 90.50 205 SER A N 1
ATOM 1666 C CA . SER A 1 205 ? -9.659 -1.878 16.988 1.00 90.50 205 SER A CA 1
ATOM 1667 C C . SER A 1 205 ? -9.437 -2.095 15.493 1.00 90.50 205 SER A C 1
ATOM 1669 O O . SER A 1 205 ? -8.910 -3.132 15.094 1.00 90.50 205 SER A O 1
ATOM 1671 N N . ASN A 1 206 ? -9.809 -1.119 14.661 1.00 90.69 206 ASN A N 1
ATOM 1672 C CA . ASN A 1 206 ? -9.689 -1.240 13.211 1.00 90.69 206 ASN A CA 1
ATOM 1673 C C . ASN A 1 206 ? -8.233 -1.125 12.758 1.00 90.69 206 ASN A C 1
ATOM 1675 O O . ASN A 1 206 ? -7.815 -1.858 11.866 1.00 90.69 206 ASN A O 1
ATOM 1679 N N . VAL A 1 207 ? -7.448 -0.241 13.386 1.00 89.94 207 VAL A N 1
ATOM 1680 C CA . VAL A 1 207 ? -6.004 -0.147 13.136 1.00 89.94 207 VAL A CA 1
ATOM 1681 C C . VAL A 1 207 ? -5.329 -1.457 13.533 1.00 89.94 207 VAL A C 1
ATOM 1683 O O . VAL A 1 207 ? -4.550 -1.987 12.752 1.00 89.94 207 VAL A O 1
ATOM 1686 N N . PHE A 1 208 ? -5.651 -2.029 14.695 1.00 89.62 208 PHE A N 1
ATOM 1687 C CA . PHE A 1 208 ? -5.087 -3.319 15.086 1.00 89.62 208 PHE A CA 1
ATOM 1688 C C . PHE A 1 208 ? -5.441 -4.426 14.085 1.00 89.62 208 PHE A C 1
ATOM 1690 O O . PHE A 1 208 ? -4.537 -5.101 13.607 1.00 89.62 208 PHE A O 1
ATOM 1697 N N . ALA A 1 209 ? -6.711 -4.554 13.689 1.00 87.12 209 ALA A N 1
ATOM 1698 C CA . ALA A 1 209 ? -7.141 -5.542 12.695 1.00 87.12 209 ALA A CA 1
ATOM 1699 C C . ALA A 1 209 ? -6.474 -5.352 11.316 1.00 87.12 209 ALA A C 1
ATOM 1701 O O . ALA A 1 209 ? -6.245 -6.326 10.601 1.00 87.12 209 ALA A O 1
ATOM 1702 N N . LEU A 1 210 ? -6.140 -4.110 10.941 1.00 87.00 210 LEU A N 1
ATOM 1703 C CA . LEU A 1 210 ? -5.374 -3.801 9.731 1.00 87.00 210 LEU A CA 1
ATOM 1704 C C . LEU A 1 210 ? -3.903 -4.240 9.843 1.00 87.00 210 LEU A C 1
ATOM 1706 O O . LEU A 1 210 ? -3.326 -4.703 8.858 1.00 87.00 210 LEU A O 1
ATOM 1710 N N . LEU A 1 211 ? -3.287 -4.053 11.014 1.00 86.19 211 LEU A N 1
ATOM 1711 C CA . LEU A 1 211 ? -1.863 -4.304 11.249 1.00 86.19 211 LEU A CA 1
ATOM 1712 C C . LEU A 1 211 ? -1.555 -5.771 11.582 1.00 86.19 211 LEU A C 1
ATOM 1714 O O . LEU A 1 211 ? -0.529 -6.285 11.144 1.00 86.19 211 LEU A O 1
ATOM 1718 N N . GLU A 1 212 ? -2.418 -6.441 12.345 1.00 85.56 212 GLU A N 1
ATOM 1719 C CA . GLU A 1 212 ? -2.231 -7.810 12.850 1.00 85.56 212 GLU A CA 1
ATOM 1720 C C . GLU A 1 212 ? -1.717 -8.795 11.779 1.00 85.56 212 GLU A C 1
ATOM 1722 O O . GLU A 1 212 ? -0.738 -9.492 12.055 1.00 85.56 212 GLU A O 1
ATOM 1727 N N . PRO A 1 213 ? -2.246 -8.816 10.535 1.00 80.38 213 PRO A N 1
ATOM 1728 C CA . PRO A 1 213 ? -1.807 -9.774 9.518 1.00 80.38 213 PRO A CA 1
ATOM 1729 C C . PRO A 1 213 ? -0.382 -9.557 8.980 1.00 80.38 213 PRO A C 1
ATOM 1731 O O . PRO A 1 213 ? 0.115 -10.410 8.244 1.00 80.38 213 PRO A O 1
ATOM 1734 N N . VAL A 1 214 ? 0.249 -8.411 9.271 1.00 77.69 214 VAL A N 1
ATOM 1735 C CA . VAL A 1 214 ? 1.619 -8.077 8.834 1.00 77.69 214 VAL A CA 1
ATOM 1736 C C . VAL A 1 214 ? 2.617 -7.944 9.985 1.00 77.69 214 VAL A C 1
ATOM 1738 O O . VAL A 1 214 ? 3.807 -7.774 9.720 1.00 77.69 214 VAL A O 1
ATOM 1741 N N . MET A 1 215 ? 2.169 -7.982 11.244 1.00 79.69 215 MET A N 1
ATOM 1742 C CA . MET A 1 215 ? 3.040 -7.747 12.404 1.00 79.69 215 MET A CA 1
ATOM 1743 C C . MET A 1 215 ? 4.121 -8.821 12.563 1.00 79.69 215 MET A C 1
ATOM 1745 O O . MET A 1 215 ? 5.254 -8.493 12.905 1.00 79.69 215 MET A O 1
ATOM 1749 N N . ASP A 1 216 ? 3.799 -10.081 12.268 1.00 75.75 216 ASP A N 1
ATOM 1750 C CA . ASP A 1 216 ? 4.744 -11.206 12.300 1.00 75.75 216 ASP A CA 1
ATOM 1751 C C . ASP A 1 216 ? 5.916 -11.014 11.327 1.00 75.75 216 ASP A C 1
ATOM 1753 O O . ASP A 1 216 ? 7.031 -11.449 11.595 1.00 75.75 216 ASP A O 1
ATOM 1757 N N . LEU A 1 217 ? 5.689 -10.311 10.215 1.00 70.81 217 LEU A N 1
ATOM 1758 C CA . LEU A 1 217 ? 6.726 -9.988 9.233 1.00 70.81 217 LEU A CA 1
ATOM 1759 C C . LEU A 1 217 ? 7.701 -8.905 9.718 1.00 70.81 217 LEU A C 1
ATOM 1761 O O . LEU A 1 217 ? 8.735 -8.687 9.083 1.00 70.81 217 LEU A O 1
ATOM 1765 N N . TRP A 1 218 ? 7.345 -8.178 10.779 1.00 71.62 218 TRP A N 1
ATOM 1766 C CA . TRP A 1 218 ? 8.151 -7.094 11.338 1.00 71.62 218 TRP A CA 1
ATOM 1767 C C . TRP A 1 218 ? 8.953 -7.524 12.583 1.00 71.62 218 TRP A C 1
ATOM 1769 O O . TRP A 1 218 ? 9.714 -6.706 13.106 1.00 71.62 218 TRP A O 1
ATOM 1779 N N . GLN A 1 219 ? 8.800 -8.777 13.031 1.00 67.12 219 GLN A N 1
ATOM 1780 C CA . GLN A 1 219 ? 9.572 -9.420 14.108 1.00 67.12 219 GLN A CA 1
ATOM 1781 C C . GLN A 1 219 ? 10.827 -10.123 13.555 1.00 67.12 219 GLN A C 1
ATOM 1783 O O . GLN A 1 219 ? 11.878 -10.082 14.238 1.00 67.12 219 GLN A O 1
#

Foldseek 3Di:
DVVVCCPDPLSVLLVVLLVVLVFDWDFDDWDDDPFKTKTWTFFDCPDDPRRQWIFMWMDGPPKTWTKTKGKQFADPVCVVLVQDPVRYDDDGRVVCVPVVDPVLVVVLLVLLLVAFKKKKKKKAFQNDPPDDSVDDPGIDMWIFTQDNVRWTATPDDRPDCPQLHDDDRTDDPVRSVVSLVPDPSSNRIIMMIMMTDMDPSSDSVSSCSNCVSCSVVSD

Mean predicted aligned error: 9.89 Å

Organism: Sulfobacillus thermosulfidooxidans (strain DSM 9293 / VKM B-1269 / AT-1) (NCBI:txid929705)

pLDDT: mean 71.01, std 12.59, range [39.41, 91.44]